Protein AF-A0A478FUY1-F1 (afdb_monomer)

pLDDT: mean 84.11, std 13.52, range [37.62, 98.12]

Mean predicted aligned error: 8.72 Å

Solvent-accessible surface area (backbone atoms only — not comparable to full-atom values): 12622 Å² total; per-residue (Å²): 133,79,95,83,52,74,63,61,55,52,52,51,52,54,54,50,47,54,53,46,27,71,71,70,77,46,72,63,42,70,90,71,75,72,42,64,49,78,47,72,90,39,77,48,74,40,73,70,61,25,34,25,66,49,98,82,76,42,63,71,36,43,31,39,75,44,82,43,80,29,92,68,42,73,91,68,96,66,82,57,66,72,58,50,54,54,47,48,53,48,27,60,61,55,75,44,46,48,32,37,42,36,43,35,28,36,33,75,88,56,76,77,87,85,66,90,80,52,58,74,41,81,50,96,53,93,58,51,70,40,83,49,72,49,66,47,72,61,94,47,93,89,52,72,67,40,59,43,46,34,24,36,71,45,38,33,36,42,76,52,67,66,60,60,40,37,38,37,35,34,37,36,48,43,56,68,45,48,49,50,48,54,48,54,53,26,54,53,48,53,75,43,70,86,58,74,78,80,68,49,78,67,50,50,51,49,54,56,55,56,60,63,72,79,113

Secondary structure (DSSP, 8-state):
-----HHHHHHHHHHHHHHHHHHHT---B---PPEEEEETTEEEEE--SEEEE-TTS-EEEEEEEEEEEESS----SS--HHHHHHHHHHHHHHT-SEEEEEEEEEETTS-S-----SPEEE---TTBT-EEEEEE--S-TTPPPEEEEEEEEEEEEE-S-TTS-EEEEEEEE-HHHHHHHHHHHHHHHHHHTT------HHHHHHHHHHHTT--

Radius of gyration: 20.56 Å; Cα contacts (8 Å, |Δi|>4): 340; chains: 1; bounding box: 62×35×49 Å

Structure (mmCIF, N/CA/C/O backbone):
data_AF-A0A478FUY1-F1
#
_entry.id   AF-A0A478FUY1-F1
#
loop_
_atom_site.group_PDB
_atom_site.id
_atom_site.type_symbol
_atom_site.label_atom_id
_atom_site.label_alt_id
_atom_site.label_comp_id
_atom_site.label_asym_id
_atom_site.label_entity_id
_atom_site.label_seq_id
_atom_site.pdbx_PDB_ins_code
_atom_site.Cartn_x
_atom_site.Cartn_y
_atom_site.Cartn_z
_atom_site.occupancy
_atom_site.B_iso_or_equiv
_atom_site.auth_seq_id
_atom_site.auth_comp_id
_atom_site.auth_asym_id
_atom_site.auth_atom_id
_atom_site.pdbx_PDB_model_num
ATOM 1 N N . MET A 1 1 ? 16.611 -1.538 27.319 1.00 37.62 1 MET A N 1
ATOM 2 C CA . MET A 1 1 ? 16.725 -2.912 26.786 1.00 37.62 1 MET A CA 1
ATOM 3 C C . MET A 1 1 ? 16.370 -2.839 25.314 1.00 37.62 1 MET A C 1
ATOM 5 O O . MET A 1 1 ? 15.321 -2.299 25.003 1.00 37.62 1 MET A O 1
ATOM 9 N N . GLY A 1 2 ? 17.281 -3.223 24.419 1.00 39.81 2 GLY A N 1
ATOM 10 C CA . GLY A 1 2 ? 17.028 -3.146 22.978 1.00 39.81 2 GLY A CA 1
ATOM 11 C C . GLY A 1 2 ? 16.041 -4.227 22.548 1.00 39.81 2 GLY A C 1
ATOM 12 O O . GLY A 1 2 ? 16.165 -5.360 23.007 1.00 39.81 2 GLY A O 1
ATOM 13 N N . PHE A 1 3 ? 15.090 -3.876 21.681 1.00 42.78 3 PHE A N 1
ATOM 14 C CA . PHE A 1 3 ? 14.273 -4.835 20.937 1.00 42.78 3 PHE A CA 1
ATOM 15 C C . PHE A 1 3 ? 15.199 -5.748 20.122 1.00 42.78 3 PHE A C 1
ATOM 17 O O . PHE A 1 3 ? 15.623 -5.402 19.023 1.00 42.78 3 PHE A O 1
ATOM 24 N N . ASN A 1 4 ? 15.545 -6.898 20.691 1.00 47.62 4 ASN A N 1
ATOM 25 C CA . ASN A 1 4 ? 16.238 -7.990 20.025 1.00 47.62 4 ASN A CA 1
ATOM 26 C C . ASN A 1 4 ? 15.247 -9.151 19.940 1.00 47.62 4 ASN A C 1
ATOM 28 O O . ASN A 1 4 ? 15.294 -10.031 20.789 1.00 47.62 4 ASN A O 1
ATOM 32 N N . ASN A 1 5 ? 14.338 -9.122 18.961 1.00 53.81 5 ASN A N 1
ATOM 33 C CA . ASN A 1 5 ? 13.802 -10.320 18.310 1.00 53.81 5 ASN A CA 1
ATOM 34 C C . ASN A 1 5 ? 12.826 -9.946 17.188 1.00 53.81 5 ASN A C 1
ATOM 36 O O . ASN A 1 5 ? 11.927 -9.125 17.357 1.00 53.81 5 ASN A O 1
ATOM 40 N N . SER A 1 6 ? 12.983 -10.594 16.033 1.00 61.06 6 SER A N 1
ATOM 41 C CA . SER A 1 6 ? 12.012 -10.572 14.929 1.00 61.06 6 SER A CA 1
ATOM 42 C C . SER A 1 6 ? 10.609 -11.003 15.367 1.00 61.06 6 SER A C 1
ATOM 44 O O . SER A 1 6 ? 9.616 -10.592 14.770 1.00 61.06 6 SER A O 1
ATOM 46 N N . ASP A 1 7 ? 10.538 -11.816 16.419 1.00 66.31 7 ASP A N 1
ATOM 47 C CA . ASP A 1 7 ? 9.303 -12.401 16.929 1.00 66.31 7 ASP A CA 1
ATOM 48 C C . ASP A 1 7 ? 8.414 -11.362 17.625 1.00 66.31 7 ASP A C 1
ATOM 50 O O . ASP A 1 7 ? 7.196 -11.397 17.454 1.00 66.31 7 ASP A O 1
ATOM 54 N N . ASP A 1 8 ? 9.005 -10.375 18.306 1.00 69.06 8 ASP A N 1
ATOM 55 C CA . ASP A 1 8 ? 8.255 -9.292 18.958 1.00 69.06 8 ASP A CA 1
ATOM 56 C C . ASP A 1 8 ? 7.603 -8.362 17.924 1.00 69.06 8 ASP A C 1
ATOM 58 O O . ASP A 1 8 ? 6.460 -7.928 18.084 1.00 69.06 8 ASP A O 1
ATOM 62 N N . TYR A 1 9 ? 8.307 -8.100 16.816 1.00 71.06 9 TYR A N 1
ATOM 63 C CA . TYR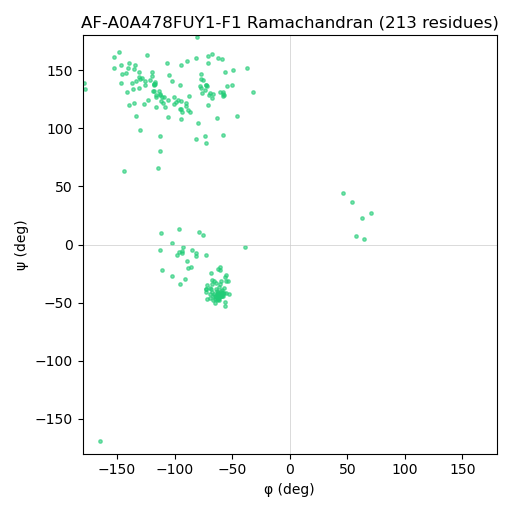 A 1 9 ? 7.766 -7.340 15.688 1.00 71.06 9 TYR A CA 1
ATOM 64 C C . TYR A 1 9 ? 6.607 -8.076 15.020 1.00 71.06 9 TYR A C 1
ATOM 66 O O . TYR A 1 9 ? 5.561 -7.472 14.786 1.00 71.06 9 TYR A O 1
ATOM 74 N N . ARG A 1 10 ? 6.770 -9.377 14.740 1.00 77.38 10 ARG A N 1
ATOM 75 C CA . ARG A 1 10 ? 5.720 -10.180 14.099 1.00 77.38 10 ARG A CA 1
ATOM 76 C C . ARG A 1 10 ? 4.467 -10.251 14.966 1.00 77.38 10 ARG A C 1
ATOM 78 O O . ARG A 1 10 ? 3.372 -10.017 14.467 1.00 77.38 10 ARG A O 1
ATOM 85 N N . ARG A 1 11 ? 4.638 -10.491 16.268 1.00 81.38 11 ARG A N 1
ATOM 86 C CA . ARG A 1 11 ? 3.536 -10.491 17.234 1.00 81.38 11 ARG A CA 1
ATOM 87 C C . ARG A 1 11 ? 2.807 -9.147 17.267 1.00 81.38 11 ARG A C 1
ATOM 89 O O . ARG A 1 11 ? 1.584 -9.113 17.244 1.00 81.38 11 ARG A O 1
ATOM 96 N N . THR A 1 12 ? 3.554 -8.043 17.262 1.00 81.44 12 THR A N 1
ATOM 97 C CA . THR A 1 12 ? 2.964 -6.697 17.228 1.00 81.44 12 THR A CA 1
ATOM 98 C C . THR A 1 12 ? 2.140 -6.475 15.955 1.00 81.44 12 THR A C 1
ATOM 100 O O . THR A 1 12 ? 1.051 -5.911 16.019 1.00 81.44 12 THR A O 1
ATOM 103 N N . GLU A 1 13 ? 2.628 -6.913 14.790 1.00 86.75 13 GLU A N 1
ATOM 104 C CA . GLU A 1 13 ? 1.867 -6.819 13.536 1.00 86.75 13 GLU A CA 1
ATOM 105 C C . GLU A 1 13 ? 0.583 -7.661 13.574 1.00 86.75 13 GLU A C 1
ATOM 107 O O . GLU A 1 13 ? -0.467 -7.169 13.168 1.00 86.75 13 GLU A O 1
ATOM 112 N N . GLU A 1 14 ? 0.640 -8.887 14.100 1.00 88.75 14 GLU A N 1
ATOM 113 C CA . GLU A 1 14 ? -0.534 -9.757 14.277 1.00 88.75 14 GLU A CA 1
ATOM 114 C C . GLU A 1 14 ? -1.589 -9.105 15.191 1.00 88.75 14 GLU A C 1
ATOM 116 O O . GLU A 1 14 ? -2.773 -9.071 14.852 1.00 88.75 14 GLU A O 1
ATOM 121 N N . GLU A 1 15 ? -1.167 -8.510 16.309 1.00 87.50 15 GLU A N 1
ATOM 122 C CA . GLU A 1 15 ? -2.056 -7.790 17.229 1.00 87.50 15 GLU A CA 1
ATOM 123 C C . GLU A 1 15 ? -2.687 -6.545 16.581 1.00 87.50 15 GLU A C 1
ATOM 125 O O . GLU A 1 15 ? -3.876 -6.279 16.780 1.00 87.50 15 GLU A O 1
ATOM 130 N N . ILE A 1 16 ? -1.932 -5.807 15.756 1.00 89.75 16 ILE A N 1
ATOM 131 C CA . ILE A 1 16 ? -2.467 -4.689 14.962 1.00 89.75 16 ILE A CA 1
ATOM 132 C C . ILE A 1 16 ? -3.526 -5.191 13.974 1.00 89.75 16 ILE A C 1
ATOM 134 O O . ILE A 1 16 ? -4.577 -4.569 13.848 1.00 89.75 16 ILE A O 1
ATOM 138 N N . ILE A 1 17 ? -3.285 -6.305 13.280 1.00 92.94 17 ILE A N 1
ATOM 139 C CA . ILE A 1 17 ? -4.240 -6.859 12.305 1.00 92.94 17 ILE A CA 1
ATOM 140 C C . ILE A 1 17 ? -5.545 -7.257 12.995 1.00 92.94 17 ILE A C 1
ATOM 142 O O . ILE A 1 17 ? -6.618 -6.866 12.537 1.00 92.94 17 ILE A O 1
ATOM 146 N N . LEU A 1 18 ? -5.464 -7.966 14.125 1.00 91.44 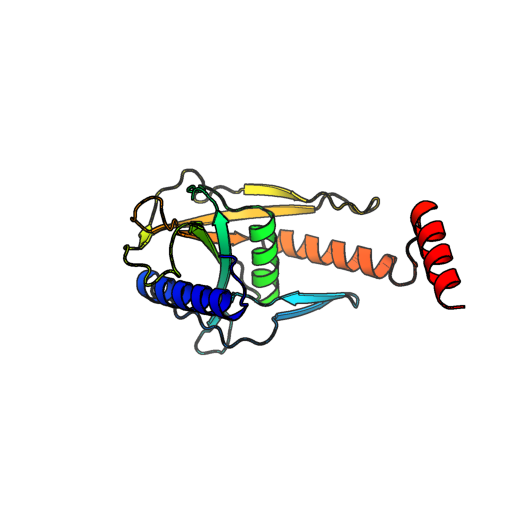18 LEU A N 1
ATOM 147 C CA . LEU A 1 18 ? -6.642 -8.338 14.916 1.00 91.44 18 LEU A CA 1
ATOM 148 C C . LEU A 1 18 ? -7.431 -7.106 15.373 1.00 91.44 18 LEU A C 1
ATOM 150 O O . LEU A 1 18 ? -8.661 -7.086 15.298 1.00 91.44 18 LEU A O 1
ATOM 154 N N . TYR A 1 19 ? -6.724 -6.064 15.811 1.00 89.56 19 TYR A N 1
ATOM 155 C CA . TYR A 1 19 ? -7.334 -4.795 16.183 1.00 89.56 19 TYR A CA 1
ATOM 156 C C . TYR A 1 19 ? -8.056 -4.137 14.999 1.00 89.56 19 TYR A C 1
ATOM 158 O O . TYR A 1 19 ? -9.202 -3.715 15.138 1.00 89.56 19 TYR A O 1
ATOM 166 N N . ILE A 1 20 ? -7.429 -4.093 13.823 1.00 92.44 20 ILE A N 1
ATOM 167 C CA . ILE A 1 20 ? -8.020 -3.514 12.610 1.00 92.44 20 ILE A CA 1
ATOM 168 C C . ILE A 1 20 ? -9.264 -4.293 12.175 1.00 92.44 20 ILE A C 1
ATOM 170 O O . ILE A 1 20 ? -10.302 -3.675 11.944 1.00 92.44 20 ILE A O 1
ATOM 174 N N . ASN A 1 21 ? -9.191 -5.625 12.120 1.00 93.94 21 ASN A N 1
ATOM 175 C CA . ASN A 1 21 ? -10.320 -6.478 11.735 1.00 93.94 21 ASN A CA 1
ATOM 176 C C . ASN A 1 21 ? -11.533 -6.256 12.640 1.00 93.94 21 ASN A C 1
ATOM 178 O O . ASN A 1 21 ? -12.658 -6.133 12.160 1.00 93.94 21 ASN A O 1
ATOM 182 N N . LYS A 1 22 ? -11.295 -6.127 13.952 1.00 90.81 22 LYS A N 1
ATOM 183 C CA . LYS A 1 22 ? -12.348 -5.877 14.941 1.00 90.81 22 LYS A CA 1
ATOM 184 C C . LYS A 1 22 ? -13.130 -4.586 14.675 1.00 90.81 22 LYS A C 1
ATOM 186 O O . LYS A 1 22 ? -14.332 -4.571 14.916 1.00 90.81 22 LYS A O 1
ATOM 191 N N . TYR A 1 23 ? -12.466 -3.507 14.254 1.00 89.69 23 TYR A N 1
ATOM 192 C CA . TYR A 1 23 ? -13.096 -2.182 14.153 1.00 89.69 23 TYR A CA 1
ATOM 193 C C . TYR A 1 23 ? -13.488 -1.767 12.735 1.00 89.69 23 TYR A C 1
ATOM 195 O O . TYR A 1 23 ? -14.406 -0.967 12.587 1.00 89.69 23 TYR A O 1
ATOM 203 N N . LEU A 1 24 ? -12.802 -2.267 11.706 1.00 89.06 24 LEU A N 1
ATOM 204 C CA . LEU A 1 24 ? -13.135 -1.960 10.311 1.00 89.06 24 LEU A CA 1
ATOM 205 C C . LEU A 1 24 ? -14.082 -2.983 9.678 1.00 89.06 24 LEU A C 1
ATOM 207 O O . LEU A 1 24 ? -14.442 -2.808 8.519 1.00 89.06 24 LEU A O 1
ATOM 211 N N . GLU A 1 25 ? -14.461 -4.038 10.409 1.00 87.81 25 GLU A N 1
ATOM 212 C CA . GLU A 1 25 ? -15.288 -5.145 9.901 1.00 87.81 25 GLU A CA 1
ATOM 213 C C . GLU A 1 25 ? -14.699 -5.775 8.623 1.00 87.81 25 GLU A C 1
ATOM 215 O O . GLU A 1 25 ? -15.403 -6.174 7.696 1.00 87.81 25 GLU A O 1
ATOM 220 N N . LEU A 1 26 ? -13.368 -5.851 8.579 1.00 89.38 26 LEU A N 1
ATOM 221 C CA . LEU A 1 26 ? -12.596 -6.491 7.518 1.00 89.38 26 LEU A CA 1
ATOM 222 C C . LEU A 1 26 ? -12.014 -7.809 8.030 1.00 89.38 26 LEU A C 1
ATOM 224 O O . LEU A 1 26 ? -11.797 -7.977 9.228 1.00 89.38 26 LEU A O 1
ATOM 228 N N . ASP A 1 27 ? -11.723 -8.724 7.110 1.00 93.25 27 ASP A N 1
ATOM 229 C CA . ASP A 1 27 ? -11.107 -10.017 7.418 1.00 93.25 27 ASP A CA 1
ATOM 230 C C . ASP A 1 27 ? -9.703 -10.099 6.809 1.00 93.25 27 ASP A C 1
ATOM 232 O O . ASP A 1 27 ? -9.446 -10.812 5.837 1.00 93.25 27 ASP A O 1
ATOM 236 N N . PHE A 1 28 ? -8.792 -9.257 7.308 1.00 95.00 28 PHE A N 1
ATOM 237 C CA . PHE A 1 28 ? -7.401 -9.294 6.877 1.00 95.00 28 PHE A CA 1
ATOM 238 C C . PHE A 1 28 ? -6.706 -10.554 7.386 1.00 95.00 28 PHE A C 1
ATOM 240 O O . PHE A 1 28 ? -6.678 -10.808 8.592 1.00 95.00 28 PHE A O 1
ATOM 247 N N . THR A 1 29 ? -6.049 -11.275 6.477 1.00 91.38 29 THR A N 1
ATOM 248 C CA . THR A 1 29 ? -5.277 -12.484 6.779 1.00 91.38 29 THR A CA 1
ATOM 249 C C . THR A 1 29 ? -3.800 -12.328 6.398 1.00 91.38 29 THR A C 1
ATOM 251 O O . THR A 1 29 ? -3.431 -11.622 5.449 1.00 91.38 29 THR A O 1
ATOM 254 N N . THR A 1 30 ? -2.927 -12.992 7.162 1.00 84.44 30 THR A N 1
ATOM 255 C CA . THR A 1 30 ? -1.463 -13.004 6.965 1.00 84.44 30 THR A CA 1
ATOM 256 C C . THR A 1 30 ? -0.978 -14.179 6.111 1.00 84.44 30 THR A C 1
ATOM 258 O O . THR A 1 30 ? 0.200 -14.235 5.744 1.00 84.44 30 THR A O 1
ATOM 261 N N . GLU A 1 31 ? -1.866 -15.119 5.772 1.00 68.50 31 GLU A N 1
ATOM 262 C CA . GLU A 1 31 ? -1.556 -16.290 4.950 1.00 68.50 31 GLU A CA 1
ATOM 263 C C . GLU A 1 31 ? -1.367 -15.883 3.487 1.00 68.50 31 GLU A C 1
ATOM 265 O O . GLU A 1 31 ? -2.303 -15.868 2.692 1.00 68.50 31 GLU A O 1
ATOM 270 N N . GLN A 1 32 ? -0.140 -15.504 3.119 1.00 67.94 32 GLN A N 1
ATOM 271 C CA . GLN A 1 32 ? 0.140 -15.008 1.773 1.00 67.94 32 GLN A CA 1
ATOM 272 C C . GLN A 1 32 ? 1.425 -15.557 1.174 1.00 67.94 32 GLN A C 1
ATOM 274 O O . GLN A 1 32 ? 2.483 -15.603 1.807 1.00 67.94 32 GLN A O 1
ATOM 279 N N . LYS A 1 33 ? 1.332 -15.890 -0.116 1.00 69.81 33 LYS A N 1
ATOM 280 C CA . LYS A 1 33 ? 2.477 -15.972 -1.026 1.00 69.81 33 LYS A CA 1
ATOM 281 C C . LYS A 1 33 ? 2.826 -14.563 -1.518 1.00 69.81 33 LYS A C 1
ATOM 283 O O . LYS A 1 33 ? 2.010 -13.651 -1.433 1.00 69.81 33 LYS A O 1
ATOM 288 N N . TYR A 1 34 ? 4.045 -14.380 -2.022 1.00 84.50 34 TYR A N 1
ATOM 289 C CA . TYR A 1 34 ? 4.437 -13.124 -2.662 1.00 84.50 34 TYR A CA 1
ATOM 290 C C . TYR A 1 34 ? 3.464 -12.768 -3.791 1.00 84.50 34 TYR A C 1
ATOM 292 O O . TYR A 1 34 ? 3.115 -13.632 -4.595 1.00 84.50 34 TYR A O 1
ATOM 300 N N . LEU A 1 35 ? 3.072 -11.495 -3.866 1.00 91.56 35 LEU A N 1
ATOM 301 C CA . LEU A 1 35 ? 2.475 -10.945 -5.077 1.00 91.56 35 LEU A CA 1
ATOM 302 C C . LEU A 1 35 ? 3.609 -10.717 -6.069 1.00 91.56 35 LEU A C 1
ATOM 304 O O . LEU A 1 35 ? 4.629 -10.120 -5.703 1.00 91.56 35 LEU A O 1
ATOM 308 N N . GLU A 1 36 ? 3.457 -11.193 -7.300 1.00 93.31 36 GLU A N 1
ATOM 309 C CA . GLU A 1 36 ? 4.503 -11.066 -8.305 1.00 93.31 36 GLU A CA 1
ATOM 310 C C . GLU A 1 36 ? 3.972 -10.796 -9.707 1.00 93.31 36 GLU A C 1
ATOM 312 O O . GLU A 1 36 ? 2.896 -11.240 -10.098 1.00 93.31 36 GLU A O 1
ATOM 317 N N . PHE A 1 37 ? 4.771 -10.048 -10.458 1.00 92.38 37 PHE A N 1
ATOM 318 C CA . PHE A 1 37 ? 4.513 -9.670 -11.836 1.00 92.38 37 PHE A CA 1
ATOM 319 C C . PHE A 1 37 ? 5.847 -9.579 -12.574 1.00 92.38 37 PHE A C 1
ATOM 321 O O . PHE A 1 37 ? 6.830 -9.068 -12.032 1.00 92.38 37 PHE A O 1
ATOM 328 N N . ASN A 1 38 ? 5.887 -10.074 -13.810 1.00 90.88 38 ASN A N 1
ATOM 329 C CA . ASN A 1 38 ? 7.052 -9.954 -14.676 1.00 90.88 38 ASN A CA 1
ATOM 330 C C . ASN A 1 38 ? 6.728 -9.049 -15.866 1.00 90.88 38 ASN A C 1
ATOM 332 O O . ASN A 1 38 ? 5.745 -9.283 -16.569 1.00 90.88 38 ASN A O 1
ATOM 336 N N . LYS A 1 39 ? 7.581 -8.052 -16.109 1.00 88.31 39 LYS A N 1
ATOM 337 C CA . LYS A 1 39 ? 7.523 -7.194 -17.297 1.00 88.31 39 LYS A CA 1
ATOM 338 C C . LYS A 1 39 ? 8.930 -6.890 -17.779 1.00 88.31 39 LYS A C 1
ATOM 340 O O . LYS A 1 39 ? 9.786 -6.550 -16.975 1.00 88.31 39 LYS A O 1
ATOM 345 N N . ASN A 1 40 ? 9.181 -7.052 -19.077 1.00 85.56 40 ASN A N 1
ATOM 346 C CA . ASN A 1 40 ? 10.490 -6.834 -19.708 1.00 85.56 40 ASN A CA 1
ATOM 347 C C . ASN A 1 40 ? 11.654 -7.486 -18.931 1.00 85.56 40 ASN A C 1
ATOM 349 O O . ASN A 1 40 ? 12.679 -6.865 -18.681 1.00 85.56 40 ASN A O 1
ATOM 353 N N . LYS A 1 41 ? 11.474 -8.743 -18.488 1.00 83.81 41 LYS A N 1
ATOM 354 C CA . LYS A 1 41 ? 12.445 -9.504 -17.668 1.00 83.81 41 LYS A CA 1
ATOM 355 C C . LYS A 1 41 ? 12.717 -8.917 -16.270 1.00 83.81 41 LYS A C 1
ATOM 357 O O . LYS A 1 41 ? 13.515 -9.490 -15.528 1.00 83.81 41 LYS A O 1
ATOM 362 N N . VAL A 1 42 ? 12.019 -7.857 -15.867 1.00 86.88 42 VAL A N 1
ATOM 363 C CA . VAL A 1 42 ? 12.012 -7.319 -14.503 1.00 86.88 42 VAL A CA 1
ATOM 364 C C . VAL A 1 42 ? 10.943 -8.025 -13.686 1.00 86.88 42 VAL A C 1
ATOM 366 O O . VAL A 1 42 ? 9.780 -8.101 -14.080 1.00 86.88 42 VAL A O 1
ATOM 369 N N . TRP A 1 43 ? 11.343 -8.541 -12.527 1.00 90.75 43 TRP A N 1
ATOM 370 C CA . TRP A 1 43 ? 10.427 -9.117 -11.551 1.00 90.75 43 TRP A CA 1
ATOM 371 C C . TRP A 1 43 ? 10.066 -8.078 -10.498 1.00 90.75 43 TRP A C 1
ATOM 373 O O . TRP A 1 43 ? 10.911 -7.660 -9.707 1.00 90.75 43 TRP A O 1
ATOM 383 N N . PHE A 1 44 ? 8.789 -7.723 -10.446 1.00 93.75 44 PHE A N 1
ATOM 384 C CA . PHE A 1 44 ? 8.214 -6.941 -9.365 1.00 93.75 44 PHE A CA 1
ATOM 385 C C . PHE A 1 44 ? 7.622 -7.905 -8.350 1.00 93.75 44 PHE A C 1
ATOM 387 O O . PHE A 1 44 ? 6.804 -8.755 -8.701 1.00 93.75 44 PHE A O 1
ATOM 394 N N . ARG A 1 45 ? 8.062 -7.797 -7.096 1.00 94.00 45 ARG A N 1
ATOM 395 C CA . ARG A 1 45 ? 7.599 -8.655 -6.006 1.00 94.00 45 ARG A CA 1
ATOM 396 C C . ARG A 1 45 ? 7.258 -7.836 -4.782 1.00 94.00 45 ARG A C 1
ATOM 398 O O . ARG A 1 45 ? 7.981 -6.908 -4.423 1.00 94.00 45 ARG A O 1
ATOM 405 N N . ALA A 1 46 ? 6.188 -8.235 -4.118 1.00 92.44 46 ALA A N 1
ATOM 406 C CA . ALA A 1 46 ? 5.722 -7.614 -2.899 1.00 92.44 46 ALA A CA 1
ATOM 407 C C . ALA A 1 46 ? 5.219 -8.650 -1.904 1.00 92.44 46 ALA A C 1
ATOM 409 O O . ALA A 1 46 ? 4.710 -9.708 -2.272 1.00 92.44 46 ALA A O 1
ATOM 410 N N . ARG A 1 47 ? 5.323 -8.298 -0.626 1.00 93.12 47 ARG A N 1
ATOM 411 C CA . ARG A 1 47 ? 4.683 -9.021 0.465 1.00 93.12 47 ARG A CA 1
ATOM 412 C C . ARG A 1 47 ? 3.937 -8.004 1.326 1.00 93.12 47 ARG A C 1
ATOM 414 O O . ARG A 1 47 ? 4.582 -7.309 2.117 1.00 93.12 47 ARG A O 1
ATOM 421 N N . PRO A 1 48 ? 2.620 -7.850 1.132 1.00 94.38 48 PRO A N 1
ATOM 422 C CA . PRO A 1 48 ? 1.813 -7.059 2.044 1.00 94.38 48 PRO A CA 1
ATOM 423 C C . PRO A 1 48 ? 1.820 -7.661 3.449 1.00 94.38 48 PRO A C 1
ATOM 425 O O . PRO A 1 48 ? 2.148 -8.835 3.624 1.00 94.38 48 PRO A O 1
ATOM 428 N N . ASN A 1 49 ? 1.465 -6.856 4.453 1.00 94.62 49 ASN A N 1
ATOM 429 C CA . ASN A 1 49 ? 1.336 -7.364 5.819 1.00 94.62 49 ASN A CA 1
ATOM 430 C C . ASN A 1 49 ? 0.075 -8.227 5.950 1.00 94.62 49 ASN A C 1
ATOM 432 O O . ASN A 1 49 ? 0.127 -9.281 6.576 1.00 94.62 49 ASN A O 1
ATOM 436 N N . ALA A 1 50 ? -1.033 -7.804 5.329 1.00 95.75 50 ALA A N 1
ATOM 437 C CA . ALA A 1 50 ? -2.267 -8.580 5.276 1.00 95.75 50 ALA A CA 1
ATOM 438 C C . ALA A 1 50 ? -3.111 -8.254 4.026 1.00 95.75 50 ALA A C 1
ATOM 440 O O . ALA A 1 50 ? -2.893 -7.225 3.381 1.00 95.75 50 ALA A O 1
ATOM 441 N N . ILE A 1 51 ? -4.042 -9.138 3.660 1.00 95.94 51 ILE A N 1
ATOM 442 C CA . ILE A 1 51 ? -4.983 -8.970 2.540 1.00 95.94 51 ILE A CA 1
ATOM 443 C C . ILE A 1 51 ? -6.360 -9.477 2.938 1.00 95.94 51 ILE A C 1
ATOM 445 O O . ILE A 1 51 ? -6.466 -10.340 3.802 1.00 95.94 51 ILE A O 1
ATOM 449 N N . THR A 1 52 ? -7.392 -8.974 2.276 1.00 94.75 52 THR A N 1
ATOM 450 C CA . THR A 1 52 ? -8.715 -9.601 2.271 1.00 94.75 52 THR A CA 1
ATOM 451 C C . THR A 1 52 ? -8.926 -10.295 0.932 1.00 94.75 52 THR A C 1
ATOM 453 O O . THR A 1 52 ? -8.463 -9.815 -0.109 1.00 94.75 52 THR A O 1
ATOM 456 N N . ILE A 1 53 ? -9.633 -11.419 0.953 1.00 93.50 53 ILE A N 1
ATOM 457 C CA . ILE A 1 53 ? -9.940 -12.220 -0.231 1.00 93.50 53 ILE A CA 1
ATOM 458 C C . ILE A 1 53 ? -11.459 -12.414 -0.301 1.00 93.50 53 ILE A C 1
ATOM 460 O O . ILE A 1 53 ? -12.100 -12.639 0.723 1.00 93.50 53 ILE A O 1
ATOM 464 N N . ASP A 1 54 ? -12.049 -12.294 -1.490 1.00 92.50 54 ASP A N 1
ATOM 465 C CA . ASP A 1 54 ? -13.470 -12.588 -1.699 1.00 92.50 54 ASP A CA 1
ATOM 466 C C . ASP A 1 54 ? -13.750 -14.096 -1.853 1.00 92.50 54 ASP A C 1
ATOM 468 O O . ASP A 1 54 ? -12.861 -14.947 -1.891 1.00 92.50 54 ASP A O 1
ATOM 472 N N . GLN A 1 55 ? -15.026 -14.444 -2.014 1.00 92.75 55 GLN A N 1
ATOM 473 C CA . GLN A 1 55 ? -15.455 -15.828 -2.245 1.00 92.75 55 GLN A CA 1
ATOM 474 C C . GLN A 1 55 ? -14.857 -16.449 -3.525 1.00 92.75 55 GLN A C 1
ATOM 476 O O . GLN A 1 55 ? -14.805 -17.671 -3.645 1.00 92.75 55 GLN A O 1
ATOM 481 N N . ASN A 1 56 ? -14.372 -15.628 -4.464 1.00 93.50 56 ASN A N 1
ATOM 482 C CA . ASN A 1 56 ? -13.775 -16.044 -5.733 1.00 93.50 56 ASN A CA 1
ATOM 483 C C . ASN A 1 56 ? -12.243 -16.124 -5.681 1.00 93.50 56 ASN A C 1
ATOM 485 O O . ASN A 1 56 ? -11.608 -16.200 -6.735 1.00 93.50 56 ASN A O 1
ATOM 489 N N . GLN A 1 57 ? -11.640 -16.089 -4.489 1.00 90.50 57 GLN A N 1
ATOM 490 C CA . GLN A 1 57 ? -10.186 -16.083 -4.306 1.00 90.50 57 GLN A CA 1
ATOM 491 C C . GLN A 1 57 ? -9.487 -14.842 -4.897 1.00 90.50 57 GLN A C 1
ATOM 493 O O . GLN A 1 57 ? -8.288 -14.875 -5.180 1.00 90.50 57 GLN A O 1
ATOM 498 N N . LYS A 1 58 ? -10.213 -13.731 -5.082 1.00 92.75 58 LYS A N 1
ATOM 499 C CA . LYS A 1 58 ? -9.644 -12.455 -5.531 1.00 92.75 58 LYS A CA 1
ATOM 500 C C . LYS A 1 58 ? -9.319 -11.564 -4.347 1.00 92.75 58 LYS A C 1
ATOM 502 O O . LYS A 1 58 ? -10.118 -11.420 -3.428 1.00 92.75 58 LYS A O 1
ATOM 507 N N . ILE A 1 59 ? -8.161 -10.917 -4.411 1.00 94.25 59 ILE A N 1
ATOM 508 C CA . ILE A 1 59 ? -7.758 -9.915 -3.426 1.00 94.25 59 ILE A CA 1
ATOM 509 C C . ILE A 1 59 ? -8.682 -8.701 -3.557 1.00 94.25 59 ILE A C 1
ATOM 511 O O . ILE A 1 59 ? -8.816 -8.143 -4.644 1.00 94.25 59 ILE A O 1
ATOM 515 N N . THR A 1 60 ? -9.308 -8.291 -2.456 1.00 94.81 60 THR A N 1
ATOM 516 C CA . THR A 1 60 ? -10.233 -7.142 -2.420 1.00 94.81 60 THR A CA 1
ATOM 517 C C . THR A 1 60 ? -9.688 -5.950 -1.652 1.00 94.81 60 THR A C 1
ATOM 519 O O . THR A 1 60 ? -10.128 -4.826 -1.870 1.00 94.81 60 THR A O 1
ATOM 522 N N . SER A 1 61 ? -8.731 -6.162 -0.754 1.00 95.19 61 SER A N 1
ATOM 523 C CA . SER A 1 61 ? -8.021 -5.103 -0.044 1.00 95.19 61 SER A CA 1
ATOM 524 C C . SER A 1 61 ? -6.636 -5.581 0.349 1.00 95.19 61 SER A C 1
ATOM 526 O O . SER A 1 61 ? -6.398 -6.764 0.590 1.00 95.19 61 SER A O 1
ATOM 528 N N . VAL A 1 62 ? -5.724 -4.624 0.458 1.00 96.62 62 VAL A N 1
ATOM 529 C CA . VAL A 1 62 ? -4.365 -4.831 0.950 1.00 96.62 62 VAL A CA 1
ATOM 530 C C . VAL A 1 62 ? -4.140 -3.946 2.170 1.00 96.62 62 VAL A C 1
ATOM 532 O O . VAL A 1 62 ? -4.554 -2.789 2.169 1.00 96.62 62 VAL A O 1
ATOM 535 N N . LEU A 1 63 ? -3.431 -4.464 3.171 1.00 97.12 63 LEU A N 1
ATOM 536 C CA . LEU A 1 63 ? -2.964 -3.728 4.338 1.00 97.12 63 LEU A CA 1
ATOM 537 C C . LEU A 1 63 ? -1.429 -3.696 4.381 1.00 97.12 63 LEU A C 1
ATOM 539 O O . LEU A 1 63 ? -0.754 -4.730 4.362 1.00 97.12 63 LEU A O 1
ATOM 543 N N . SER A 1 64 ? -0.877 -2.488 4.489 1.00 96.81 64 SER A N 1
ATOM 544 C CA . SER A 1 64 ? 0.530 -2.241 4.811 1.00 96.81 64 SER A CA 1
ATOM 545 C C . SER A 1 64 ? 0.634 -1.638 6.209 1.00 96.81 64 SER A C 1
ATOM 547 O O . SER A 1 64 ? 0.111 -0.555 6.457 1.00 96.81 64 SER A O 1
ATOM 549 N N . ILE A 1 65 ? 1.362 -2.294 7.105 1.00 95.06 65 ILE A N 1
ATOM 550 C CA . ILE A 1 65 ? 1.634 -1.835 8.468 1.00 95.06 65 ILE A CA 1
ATOM 551 C C . ILE A 1 65 ? 3.049 -1.263 8.522 1.00 95.06 65 ILE A C 1
ATOM 553 O O . ILE A 1 65 ? 3.979 -1.736 7.857 1.00 95.06 65 ILE A O 1
ATOM 557 N N . LYS A 1 66 ? 3.200 -0.176 9.274 1.00 92.81 66 LYS A N 1
ATOM 558 C CA . LYS A 1 66 ? 4.470 0.486 9.550 1.00 92.81 66 LYS A CA 1
ATOM 559 C C . LYS A 1 66 ? 4.537 0.778 11.035 1.00 92.81 66 LYS A C 1
ATOM 561 O O . LYS A 1 66 ? 3.813 1.641 11.521 1.00 92.81 66 LYS A O 1
ATOM 566 N N . SER A 1 67 ? 5.422 0.078 11.728 1.00 87.44 67 SER A N 1
ATOM 567 C CA . SER A 1 67 ? 5.671 0.282 13.152 1.00 87.44 67 SER A CA 1
ATOM 568 C C . SER A 1 67 ? 6.942 1.107 13.333 1.00 87.44 67 SER A C 1
ATOM 570 O O . SER A 1 67 ? 7.981 0.784 12.756 1.00 87.44 67 SER A O 1
ATOM 572 N N . GLN A 1 68 ? 6.863 2.200 14.090 1.00 83.06 68 GLN A N 1
ATOM 573 C CA . GLN A 1 68 ? 8.000 3.079 14.378 1.00 83.06 68 GLN A CA 1
ATOM 574 C C . GLN A 1 68 ? 8.190 3.200 15.884 1.00 83.06 68 GLN A C 1
ATOM 576 O O . GLN A 1 68 ? 7.273 3.619 16.581 1.00 83.06 68 GLN A O 1
ATOM 581 N N . PHE A 1 69 ? 9.390 2.890 16.369 1.00 78.75 69 PHE A N 1
ATOM 582 C CA . PHE A 1 69 ? 9.752 3.113 17.763 1.00 78.75 69 PHE A CA 1
ATOM 583 C C . PHE A 1 69 ? 10.353 4.507 17.921 1.00 78.75 69 PHE A C 1
ATOM 585 O O . PHE A 1 69 ? 11.356 4.838 17.281 1.00 78.75 69 PHE A O 1
ATOM 592 N N . LEU A 1 70 ? 9.716 5.339 18.738 1.00 75.94 70 LEU A N 1
ATOM 593 C CA . LEU A 1 70 ? 10.065 6.744 18.931 1.00 75.94 70 LEU A CA 1
ATOM 594 C C . LEU A 1 70 ? 10.152 7.055 20.426 1.00 75.94 70 LEU A C 1
ATOM 596 O O . LEU A 1 70 ? 9.413 6.494 21.228 1.00 75.94 70 LEU A O 1
ATOM 600 N N . GLU A 1 71 ? 11.026 7.985 20.813 1.00 73.19 71 GLU A N 1
ATOM 601 C CA . GLU A 1 71 ? 11.062 8.494 22.197 1.00 73.19 71 GLU A CA 1
ATOM 602 C C . GLU A 1 71 ? 9.732 9.161 22.565 1.00 73.19 71 GLU A C 1
ATOM 604 O O . GLU A 1 71 ? 9.217 9.005 23.669 1.00 73.19 71 GLU A O 1
ATOM 609 N N . ARG A 1 72 ? 9.127 9.855 21.595 1.00 71.25 72 ARG A N 1
ATOM 610 C CA . ARG A 1 72 ? 7.815 10.478 21.724 1.00 71.25 72 ARG A CA 1
ATOM 611 C C . ARG A 1 72 ? 6.985 10.198 20.483 1.00 71.25 72 ARG A C 1
ATOM 613 O O . ARG A 1 72 ? 7.375 10.577 19.379 1.00 71.25 72 ARG A O 1
ATOM 620 N N . ALA A 1 73 ? 5.828 9.575 20.669 1.00 71.75 73 ALA A N 1
ATOM 621 C CA . ALA A 1 73 ? 4.907 9.345 19.571 1.00 71.75 73 ALA A CA 1
ATOM 622 C C . ALA A 1 73 ? 4.130 10.630 19.218 1.00 71.75 73 ALA A C 1
ATOM 624 O O . ALA A 1 73 ? 3.794 11.449 20.082 1.00 71.75 73 ALA A O 1
ATOM 625 N N . LEU A 1 74 ? 3.907 10.830 17.921 1.00 73.94 74 LEU A N 1
ATOM 626 C CA . LEU A 1 74 ? 3.336 12.029 17.315 1.00 73.94 74 LEU A CA 1
ATOM 627 C C . LEU A 1 74 ? 2.372 11.650 16.192 1.00 73.94 74 LEU A C 1
ATOM 629 O O . LEU A 1 74 ? 2.783 11.106 15.164 1.00 73.94 74 LEU A O 1
ATOM 633 N N . TRP A 1 75 ? 1.113 12.051 16.346 1.00 78.88 75 TRP A N 1
ATOM 634 C CA . TRP A 1 75 ? 0.118 11.961 15.285 1.00 78.88 75 TRP A CA 1
ATOM 635 C C . TRP A 1 75 ? 0.635 12.557 13.978 1.00 78.88 75 TRP A C 1
ATOM 637 O O . TRP A 1 75 ? 1.275 13.612 13.962 1.00 78.88 75 TRP A O 1
ATOM 647 N N . ARG A 1 76 ? 0.352 11.859 12.880 1.00 82.69 76 ARG A N 1
ATOM 648 C CA . ARG A 1 76 ? 0.584 12.365 11.534 1.00 82.69 76 ARG A CA 1
ATOM 649 C C . ARG A 1 76 ? -0.741 12.470 10.815 1.00 82.69 76 ARG A C 1
ATOM 651 O O . ARG A 1 76 ? -1.554 11.557 10.883 1.00 82.69 76 ARG A O 1
ATOM 658 N N . ASP A 1 77 ? -0.901 13.560 10.082 1.00 83.00 77 ASP A N 1
ATOM 659 C CA . ASP A 1 77 ? -2.118 13.805 9.309 1.00 83.00 77 ASP A CA 1
ATOM 660 C C . ASP A 1 77 ? -2.033 13.190 7.910 1.00 83.00 77 ASP A C 1
ATOM 662 O O . ASP A 1 77 ? -3.051 12.908 7.282 1.00 83.00 77 ASP A O 1
ATOM 666 N N . HIS A 1 78 ? -0.814 12.913 7.442 1.00 88.00 78 HIS A N 1
ATOM 667 C CA . HIS A 1 78 ? -0.561 12.289 6.154 1.00 88.00 78 HIS A CA 1
ATOM 668 C C . HIS A 1 78 ? 0.489 11.171 6.254 1.00 88.00 78 HIS A C 1
ATOM 670 O O . HIS A 1 78 ? 1.410 11.233 7.082 1.00 88.00 78 HIS A O 1
ATOM 676 N N . PRO A 1 79 ? 0.405 10.162 5.374 1.00 92.75 79 PRO A N 1
ATOM 677 C CA . PRO A 1 79 ? 1.423 9.132 5.275 1.00 92.75 79 PRO A CA 1
ATOM 678 C C . PRO A 1 79 ? 2.728 9.668 4.670 1.00 92.75 79 PRO A C 1
ATOM 680 O O . PRO A 1 79 ? 2.769 10.713 4.016 1.00 92.75 79 PRO A O 1
ATOM 683 N N . TYR A 1 80 ? 3.820 8.929 4.871 1.00 92.62 80 TYR A N 1
ATOM 684 C CA . TYR A 1 80 ? 5.069 9.183 4.153 1.00 92.62 80 TYR A CA 1
ATOM 685 C C . TYR A 1 80 ? 4.961 8.683 2.712 1.00 92.62 80 TYR A C 1
ATOM 687 O O . TYR A 1 80 ? 4.458 7.585 2.477 1.00 92.62 80 TYR A O 1
ATOM 695 N N . TRP A 1 81 ? 5.531 9.430 1.763 1.00 91.94 81 TRP A N 1
ATOM 696 C CA . TRP A 1 81 ? 5.557 9.036 0.351 1.00 91.94 81 TRP A CA 1
ATOM 697 C C . TRP A 1 81 ? 6.119 7.634 0.130 1.00 91.94 81 TRP A C 1
ATOM 699 O O . TRP A 1 81 ? 5.519 6.862 -0.601 1.00 91.94 81 TRP A O 1
ATOM 709 N N . SER A 1 82 ? 7.206 7.254 0.804 1.00 93.31 82 SER A N 1
ATOM 710 C CA . SER A 1 82 ? 7.775 5.903 0.685 1.00 93.31 82 SER A CA 1
ATOM 711 C C . SER A 1 82 ? 6.776 4.796 1.036 1.00 93.31 82 SER A C 1
ATOM 713 O O . SER A 1 82 ? 6.758 3.758 0.380 1.00 93.31 82 SER A O 1
ATOM 715 N N . HIS A 1 83 ? 5.921 5.020 2.036 1.00 95.75 83 HIS A N 1
ATOM 716 C CA . HIS A 1 83 ? 4.882 4.068 2.421 1.00 95.75 83 HIS A CA 1
ATOM 717 C C . HIS A 1 83 ? 3.746 4.028 1.399 1.00 95.75 83 HIS A C 1
ATOM 719 O O . HIS A 1 83 ? 3.242 2.948 1.102 1.00 95.75 83 HIS A O 1
ATOM 725 N N . VAL A 1 84 ? 3.376 5.185 0.839 1.00 95.88 84 VAL A N 1
ATOM 726 C CA . VAL A 1 84 ? 2.400 5.262 -0.255 1.00 95.88 84 VAL A CA 1
ATOM 727 C C . VAL A 1 84 ? 2.917 4.502 -1.471 1.00 95.88 84 VAL A C 1
ATOM 729 O O . VAL A 1 84 ? 2.199 3.661 -1.980 1.00 95.88 84 VAL A O 1
ATOM 732 N N . LEU A 1 85 ? 4.172 4.704 -1.882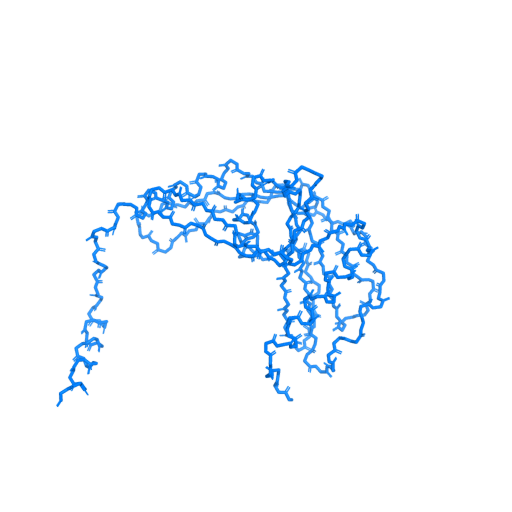 1.00 95.00 85 LEU A N 1
ATOM 733 C CA . LEU A 1 85 ? 4.776 3.993 -3.018 1.00 95.00 85 LEU A CA 1
ATOM 734 C C . LEU A 1 85 ? 4.804 2.480 -2.821 1.00 95.00 85 LEU A C 1
ATOM 736 O O . LEU A 1 85 ? 4.522 1.726 -3.750 1.00 95.00 85 LEU A O 1
ATOM 740 N N . GLN A 1 86 ? 5.140 2.040 -1.608 1.00 95.88 86 GLN A N 1
ATOM 741 C CA . GLN A 1 86 ? 5.112 0.627 -1.265 1.00 95.88 86 GLN A CA 1
ATOM 742 C C . GLN A 1 86 ? 3.693 0.061 -1.373 1.00 95.88 86 GLN A C 1
ATOM 744 O O . GLN A 1 86 ? 3.509 -0.979 -1.999 1.00 95.88 86 GLN A O 1
ATOM 749 N N . LEU A 1 87 ? 2.692 0.756 -0.821 1.00 97.44 87 LEU A N 1
ATOM 750 C CA . LEU A 1 87 ? 1.293 0.359 -0.969 1.00 97.44 87 LEU A CA 1
ATOM 751 C C . LEU A 1 87 ? 0.868 0.368 -2.444 1.00 97.44 87 LEU A C 1
ATOM 753 O O . LEU A 1 87 ? 0.240 -0.587 -2.883 1.00 97.44 87 LEU A O 1
ATOM 757 N N . SER A 1 88 ? 1.255 1.378 -3.227 1.00 96.56 88 SER A N 1
ATOM 758 C CA . SER A 1 88 ? 0.922 1.467 -4.650 1.00 96.56 88 SER A CA 1
ATOM 759 C C . SER A 1 88 ? 1.402 0.250 -5.434 1.00 96.56 88 SER A C 1
ATOM 761 O O . SER A 1 88 ? 0.650 -0.285 -6.244 1.00 96.56 88 SER A O 1
ATOM 763 N N . LEU A 1 89 ? 2.615 -0.238 -5.145 1.00 96.56 89 LEU A N 1
ATOM 764 C CA . LEU A 1 89 ? 3.113 -1.482 -5.727 1.00 96.56 89 LEU A CA 1
ATOM 765 C C . LEU A 1 89 ? 2.228 -2.671 -5.349 1.00 96.56 89 LEU A C 1
ATOM 767 O O . LEU A 1 89 ? 1.925 -3.503 -6.198 1.00 96.56 89 LEU A O 1
ATOM 771 N N . TYR A 1 90 ? 1.798 -2.759 -4.091 1.00 96.88 90 TYR A N 1
ATOM 772 C CA . TYR A 1 90 ? 0.968 -3.873 -3.636 1.00 96.88 90 TYR A CA 1
ATOM 773 C C . TYR A 1 90 ? -0.391 -3.878 -4.335 1.00 96.88 90 TYR A C 1
ATOM 775 O O . TYR A 1 90 ? -0.838 -4.923 -4.796 1.00 96.88 90 TYR A O 1
ATOM 783 N N . LEU A 1 91 ? -1.014 -2.704 -4.443 1.00 97.19 91 LEU A N 1
ATOM 784 C CA . LEU A 1 91 ? -2.301 -2.508 -5.105 1.00 97.19 91 LEU A CA 1
ATOM 785 C C . LEU A 1 91 ? -2.218 -2.829 -6.600 1.00 97.19 91 LEU A C 1
ATOM 787 O O . LEU A 1 91 ? -3.042 -3.588 -7.105 1.00 97.19 91 LEU A O 1
ATOM 791 N N . PHE A 1 92 ? -1.167 -2.351 -7.275 1.00 96.50 92 PHE A N 1
ATOM 792 C CA . PHE A 1 92 ? -0.894 -2.680 -8.673 1.00 96.50 92 PHE A CA 1
ATOM 793 C C . PHE A 1 92 ? -0.780 -4.193 -8.895 1.00 96.50 92 PHE A C 1
ATOM 795 O O . PHE A 1 92 ? -1.449 -4.736 -9.770 1.00 96.50 92 PHE A O 1
ATOM 802 N N . LEU A 1 93 ? 0.016 -4.885 -8.073 1.00 95.56 93 LEU A N 1
ATOM 803 C CA . LEU A 1 93 ? 0.204 -6.336 -8.187 1.00 95.56 93 LEU A CA 1
ATOM 804 C C . LEU A 1 93 ? -1.063 -7.132 -7.842 1.00 95.56 93 LEU A C 1
ATOM 806 O O . LEU A 1 93 ? -1.273 -8.210 -8.388 1.00 95.56 93 LEU A O 1
ATOM 810 N N . ALA A 1 94 ? -1.904 -6.609 -6.949 1.00 94.69 94 ALA A N 1
ATOM 811 C CA . ALA A 1 94 ? -3.189 -7.202 -6.591 1.00 94.69 94 ALA A CA 1
ATOM 812 C C . ALA A 1 94 ? -4.317 -6.876 -7.593 1.00 94.69 94 ALA A C 1
ATOM 814 O O . ALA A 1 94 ? -5.390 -7.468 -7.504 1.00 94.69 94 ALA A O 1
ATOM 815 N N . GLY A 1 95 ? -4.096 -5.959 -8.544 1.00 95.25 95 GLY A N 1
ATOM 816 C CA . GLY A 1 95 ? -5.108 -5.545 -9.519 1.00 95.25 95 GLY A CA 1
ATOM 817 C C . GLY A 1 95 ? -6.251 -4.716 -8.922 1.00 95.25 95 GLY A C 1
ATOM 818 O O . GLY A 1 95 ? -7.360 -4.737 -9.453 1.00 95.25 95 GLY A O 1
ATOM 819 N N . ILE A 1 96 ? -5.993 -3.997 -7.827 1.00 96.56 96 ILE A N 1
ATOM 820 C CA . ILE A 1 96 ? -6.954 -3.120 -7.140 1.00 96.56 96 ILE A CA 1
ATOM 821 C C . ILE A 1 96 ? -6.393 -1.695 -7.033 1.00 96.56 96 ILE A C 1
ATOM 823 O O . ILE A 1 96 ? -5.197 -1.476 -7.213 1.00 96.56 96 ILE A O 1
ATOM 827 N N . ASP A 1 97 ? -7.240 -0.701 -6.764 1.00 97.19 97 ASP A N 1
ATOM 828 C CA . ASP A 1 97 ? -6.843 0.716 -6.692 1.00 97.19 97 ASP A CA 1
ATOM 829 C C . ASP A 1 97 ? -6.953 1.317 -5.283 1.00 97.19 97 ASP A C 1
ATOM 831 O O . ASP A 1 97 ? -6.544 2.459 -5.069 1.00 97.19 97 ASP A O 1
ATOM 835 N N . GLN A 1 98 ? -7.465 0.556 -4.314 1.00 97.69 98 GLN A N 1
ATOM 836 C CA . GLN A 1 98 ? -7.633 0.986 -2.931 1.00 97.69 98 GLN A CA 1
ATOM 837 C C . GLN A 1 98 ? -7.059 -0.013 -1.936 1.00 97.69 98 GLN A C 1
ATOM 839 O O . GLN A 1 98 ? -7.201 -1.224 -2.081 1.00 97.69 98 GLN A O 1
ATOM 844 N N . GLY A 1 99 ? -6.461 0.510 -0.871 1.00 97.69 99 GLY A N 1
ATOM 845 C CA . GLY A 1 99 ? -6.063 -0.292 0.278 1.00 97.69 99 GLY A CA 1
ATOM 846 C C . GLY A 1 99 ? -5.744 0.557 1.490 1.00 97.69 99 GLY A C 1
ATOM 847 O O . GLY A 1 99 ? -6.016 1.755 1.531 1.00 97.69 99 GLY A O 1
ATOM 848 N N . TYR A 1 100 ? -5.160 -0.085 2.488 1.00 98.12 100 TYR A N 1
ATOM 849 C CA . TYR A 1 100 ? -5.011 0.454 3.825 1.00 98.12 100 TYR A CA 1
ATOM 850 C C . TYR A 1 100 ? -3.535 0.592 4.170 1.00 98.12 100 TYR A C 1
ATOM 852 O O . TYR A 1 100 ? -2.730 -0.328 3.999 1.00 98.12 100 TYR A O 1
ATOM 860 N N . LEU A 1 101 ? -3.179 1.758 4.694 1.00 97.75 101 LEU A N 1
ATOM 861 C CA . LEU A 1 101 ? -1.877 2.016 5.281 1.00 97.75 101 LEU A CA 1
ATOM 862 C C . LEU A 1 101 ? -2.066 2.312 6.763 1.00 97.75 101 LEU A C 1
ATOM 864 O O . LEU A 1 101 ? -2.708 3.293 7.119 1.00 97.75 101 LEU A O 1
ATOM 868 N N . CYS A 1 102 ? -1.473 1.485 7.613 1.00 95.62 102 CYS A N 1
ATOM 869 C CA . CYS A 1 102 ? -1.457 1.668 9.055 1.00 95.62 102 CYS A CA 1
ATOM 870 C C . CYS A 1 102 ? -0.071 2.146 9.495 1.00 95.62 102 CYS A C 1
ATOM 872 O O . CYS A 1 102 ? 0.933 1.480 9.235 1.00 95.62 102 CYS A O 1
ATOM 874 N N . LEU A 1 103 ? -0.012 3.281 10.186 1.00 93.25 103 LEU A N 1
ATOM 875 C CA . LEU A 1 103 ? 1.169 3.731 10.916 1.00 93.25 103 LEU A CA 1
ATOM 876 C C . LEU A 1 103 ? 0.901 3.589 12.410 1.00 93.25 103 LEU A C 1
ATOM 878 O O . LEU A 1 103 ? 0.018 4.249 12.954 1.00 93.25 103 LEU A O 1
ATOM 882 N N . CYS A 1 104 ? 1.700 2.756 13.062 1.00 89.12 104 CYS A N 1
ATOM 883 C CA . CYS A 1 104 ? 1.696 2.582 14.501 1.00 89.12 104 CYS A CA 1
ATOM 884 C C . CYS A 1 104 ? 2.999 3.141 15.075 1.00 89.12 104 CYS A C 1
ATOM 886 O O . CYS A 1 104 ? 4.094 2.799 14.620 1.00 89.12 104 CYS A O 1
ATOM 888 N N . GLN A 1 105 ? 2.894 4.030 16.053 1.00 84.25 105 GLN A N 1
ATOM 889 C CA . GLN A 1 105 ? 4.046 4.607 16.731 1.00 84.25 105 GLN A CA 1
ATOM 890 C C . GLN A 1 105 ? 4.105 4.116 18.166 1.00 84.25 105 GLN A C 1
ATOM 892 O O . GLN A 1 105 ? 3.163 4.285 18.936 1.00 84.25 105 GLN A O 1
ATOM 897 N N . LEU A 1 106 ? 5.236 3.521 18.512 1.00 77.25 106 LEU A N 1
ATOM 898 C CA . LEU A 1 106 ? 5.464 2.822 19.764 1.00 77.25 106 LEU A CA 1
ATOM 899 C C . LEU A 1 106 ? 6.509 3.580 20.572 1.00 77.25 106 LEU A C 1
ATOM 901 O O . LEU A 1 106 ? 7.549 3.967 20.040 1.00 77.25 106 LEU A O 1
ATOM 905 N N . SER A 1 107 ? 6.236 3.816 21.852 1.00 71.31 107 SER A N 1
ATOM 906 C CA . SER A 1 107 ? 7.228 4.407 22.750 1.00 71.31 107 SER A CA 1
ATOM 907 C C . SER A 1 107 ? 8.257 3.362 23.190 1.00 71.31 107 SER A C 1
ATOM 909 O O . SER A 1 107 ? 7.882 2.252 23.561 1.00 71.31 107 SER A O 1
ATOM 911 N N . TYR A 1 108 ? 9.545 3.726 23.204 1.00 66.00 108 TYR A N 1
ATOM 912 C CA . TYR A 1 108 ? 10.617 2.878 23.756 1.00 66.00 108 TYR A CA 1
ATOM 913 C C . TYR A 1 108 ? 10.466 2.594 25.258 1.00 66.00 108 TYR A C 1
ATOM 915 O O . TYR A 1 108 ? 11.072 1.652 25.764 1.00 66.00 108 TYR A O 1
ATOM 923 N N . GLU A 1 109 ? 9.708 3.422 25.980 1.00 57.56 109 GLU A N 1
ATOM 924 C CA . GLU A 1 109 ? 9.633 3.377 27.443 1.00 57.56 109 GLU A CA 1
ATOM 925 C C . GLU A 1 109 ? 8.617 2.362 27.980 1.00 57.56 109 GLU A C 1
ATOM 927 O O . GLU A 1 109 ? 8.536 2.174 29.194 1.00 57.56 109 GLU A O 1
ATOM 932 N N . LYS A 1 110 ? 7.840 1.695 27.117 1.00 54.84 110 LYS A N 1
ATOM 933 C CA . LYS A 1 110 ? 6.824 0.734 27.557 1.00 54.84 110 LYS A CA 1
ATOM 934 C C . LYS A 1 110 ? 7.101 -0.672 27.047 1.00 54.84 110 LYS A C 1
ATOM 936 O O . LYS A 1 110 ? 7.479 -0.875 25.895 1.00 54.84 110 LYS A O 1
ATOM 941 N N . GLU A 1 111 ? 6.895 -1.627 27.952 1.00 50.75 111 GLU A N 1
ATOM 942 C CA . GLU A 1 111 ? 6.823 -3.059 27.670 1.00 50.75 111 GLU A CA 1
ATOM 943 C C . GLU A 1 111 ? 5.860 -3.318 26.505 1.00 50.75 111 GLU A C 1
ATOM 945 O O . GLU A 1 111 ? 4.923 -2.541 26.294 1.00 50.75 111 GLU A O 1
ATOM 950 N N . ALA A 1 112 ? 6.138 -4.387 25.749 1.00 50.16 112 ALA A N 1
ATOM 951 C CA . ALA A 1 112 ? 5.379 -4.842 24.586 1.00 50.16 112 ALA A CA 1
ATOM 952 C C . ALA A 1 112 ? 3.884 -4.523 24.716 1.00 50.16 112 ALA A C 1
ATOM 954 O O . ALA A 1 112 ? 3.284 -4.783 25.765 1.00 50.16 112 ALA A O 1
ATOM 955 N N . ILE A 1 113 ? 3.309 -3.928 23.664 1.00 56.19 113 ILE A N 1
ATOM 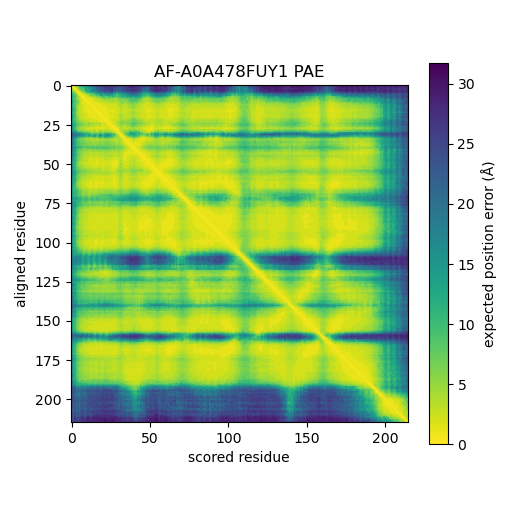956 C CA . ILE A 1 113 ? 1.889 -3.572 23.600 1.00 56.19 113 ILE A CA 1
ATOM 957 C C . ILE A 1 113 ? 1.098 -4.777 24.095 1.00 56.19 113 ILE A C 1
ATOM 959 O O . ILE A 1 113 ? 1.110 -5.826 23.473 1.00 56.19 113 ILE A O 1
ATOM 963 N N . THR A 1 114 ? 0.480 -4.665 25.265 1.00 51.94 114 THR A N 1
ATOM 964 C CA . THR A 1 114 ? -0.250 -5.796 25.850 1.00 51.94 114 THR A CA 1
ATOM 965 C C . THR A 1 114 ? -1.704 -5.813 25.394 1.00 51.94 114 THR A C 1
ATOM 967 O O . THR A 1 114 ? -2.364 -6.825 25.569 1.00 51.94 114 THR A O 1
ATOM 970 N N . GLU A 1 115 ? -2.197 -4.714 24.803 1.00 58.66 115 GLU A N 1
ATOM 971 C CA . GLU A 1 115 ? -3.448 -4.639 24.037 1.00 58.66 115 GLU A CA 1
ATOM 972 C C . GLU A 1 115 ? -3.660 -3.217 23.484 1.00 58.66 115 GLU A C 1
ATOM 974 O O . GLU A 1 115 ? -3.502 -2.225 24.207 1.00 58.66 115 GLU A O 1
ATOM 979 N N . PHE A 1 116 ? -4.128 -3.098 22.241 1.00 69.69 116 PHE A N 1
ATOM 980 C CA . PHE A 1 116 ? -4.763 -1.869 21.759 1.00 69.69 116 PHE A CA 1
ATOM 981 C C . PHE A 1 116 ? -6.164 -1.753 22.383 1.00 69.69 116 PHE A C 1
ATOM 983 O O . PHE A 1 116 ? -7.135 -2.323 21.890 1.00 69.69 116 PHE A O 1
ATOM 990 N N . LYS A 1 117 ? -6.269 -1.047 23.515 1.00 65.81 117 LYS A N 1
ATOM 991 C CA . LYS A 1 117 ? -7.520 -0.953 24.300 1.00 65.81 117 LYS A CA 1
ATOM 992 C C . LYS A 1 117 ? -8.484 0.138 23.833 1.00 65.81 117 LYS A C 1
ATOM 994 O O . LYS A 1 117 ? -9.660 0.099 24.180 1.00 65.81 117 LYS A O 1
ATOM 999 N N . SER A 1 118 ? -7.998 1.119 23.079 1.00 74.69 118 SER A N 1
ATOM 1000 C CA . SER A 1 118 ? -8.809 2.228 22.572 1.00 74.69 118 SER A CA 1
ATOM 1001 C C . SER A 1 118 ? -9.773 1.803 21.480 1.00 74.69 118 SER A C 1
ATOM 1003 O O . SER A 1 118 ? -9.527 0.836 20.758 1.00 74.69 118 SER A O 1
ATOM 1005 N N . GLN A 1 119 ? -10.843 2.574 21.316 1.00 83.94 119 GLN A N 1
ATOM 1006 C CA . GLN A 1 119 ? -11.678 2.464 20.127 1.00 83.94 119 GLN A CA 1
ATOM 1007 C C . GLN A 1 119 ? -10.985 3.149 18.951 1.00 83.94 119 GLN A C 1
ATOM 1009 O O . GLN A 1 119 ? -10.238 4.116 19.131 1.00 83.94 119 GLN A O 1
ATOM 1014 N N . LEU A 1 120 ? -11.209 2.598 17.764 1.00 88.38 120 LEU A N 1
ATOM 1015 C CA . LEU A 1 120 ? -10.801 3.202 16.510 1.00 88.38 120 LEU A CA 1
ATOM 1016 C C . LEU A 1 120 ? -11.951 4.088 16.026 1.00 88.38 120 LEU A C 1
ATOM 1018 O O . LEU A 1 120 ? -13.069 3.608 15.850 1.00 88.38 120 LEU A O 1
ATOM 1022 N N . GLU A 1 121 ? -11.679 5.372 15.833 1.00 90.06 121 GLU A N 1
ATOM 1023 C CA . GLU A 1 121 ? -12.678 6.359 15.431 1.00 90.06 121 GLU A CA 1
ATOM 1024 C C . GLU A 1 121 ? -12.310 6.927 14.067 1.00 90.06 121 GLU A C 1
ATOM 1026 O O . GLU A 1 121 ? -11.135 7.163 13.772 1.00 90.06 121 GLU A O 1
ATOM 1031 N N . MET A 1 122 ? -13.324 7.118 13.225 1.00 90.88 122 MET A N 1
ATOM 1032 C CA . MET A 1 122 ? -13.158 7.811 11.955 1.00 90.88 122 MET A CA 1
ATOM 1033 C C . MET A 1 122 ? -12.951 9.300 12.229 1.00 90.88 122 MET A C 1
ATOM 1035 O O . MET A 1 122 ? -13.644 9.882 13.062 1.00 90.88 122 MET A O 1
ATOM 1039 N N . GLU A 1 123 ? -11.996 9.906 11.538 1.00 88.38 123 GLU A N 1
ATOM 1040 C CA . GLU A 1 123 ? -11.632 11.304 11.733 1.00 88.38 123 GLU A CA 1
ATOM 1041 C C . GLU A 1 123 ? -11.881 12.106 10.458 1.00 88.38 123 GLU A C 1
ATOM 1043 O O . GLU A 1 123 ? -11.517 11.690 9.353 1.00 88.38 123 GLU A O 1
ATOM 1048 N N . ASP A 1 124 ? -12.433 13.304 10.627 1.00 84.69 124 ASP A N 1
ATOM 1049 C CA . ASP A 1 124 ? -12.458 14.297 9.567 1.00 84.69 124 ASP A CA 1
ATOM 1050 C C . ASP A 1 124 ? -11.042 14.842 9.347 1.00 84.69 124 ASP A C 1
ATOM 1052 O O . ASP A 1 124 ? -10.427 15.434 10.233 1.00 84.69 124 ASP A O 1
ATOM 1056 N N . SER A 1 125 ? -10.517 14.674 8.135 1.00 85.00 125 SER A N 1
ATOM 1057 C CA . SER A 1 125 ? -9.245 15.268 7.729 1.00 85.00 125 SER A CA 1
ATOM 1058 C C . SER A 1 125 ? -9.461 16.222 6.566 1.00 85.00 125 SER A C 1
ATOM 1060 O O . SER A 1 125 ? -10.156 15.912 5.600 1.00 85.00 125 SER A O 1
ATOM 1062 N N . TYR A 1 126 ? -8.800 17.379 6.611 1.00 85.81 126 TYR A N 1
ATOM 1063 C CA . TYR A 1 126 ? -8.822 18.333 5.503 1.00 85.81 126 TYR A CA 1
ATOM 1064 C C . TYR A 1 126 ? -8.256 17.732 4.208 1.00 85.81 126 TYR A C 1
ATOM 1066 O O . TYR A 1 126 ? -8.573 18.221 3.130 1.00 85.81 126 TYR A O 1
ATOM 1074 N N . LEU A 1 127 ? -7.444 16.672 4.299 1.00 87.62 127 LEU A N 1
ATOM 1075 C CA . LEU A 1 127 ? -6.855 15.962 3.161 1.00 87.62 127 LEU A CA 1
ATOM 1076 C C . LEU A 1 127 ? -7.804 14.944 2.512 1.00 87.62 127 LEU A C 1
ATOM 1078 O O . LEU A 1 127 ? -7.453 14.381 1.472 1.00 87.62 127 LEU A O 1
ATOM 1082 N N . LEU A 1 128 ? -8.977 14.687 3.103 1.00 92.38 128 LEU A N 1
ATOM 1083 C CA . LEU A 1 128 ? -9.932 13.722 2.567 1.00 92.38 128 LEU A CA 1
ATOM 1084 C C . LEU A 1 128 ? -10.345 14.090 1.141 1.00 92.38 128 LEU A C 1
ATOM 1086 O O . LEU A 1 128 ? -10.693 15.230 0.837 1.00 92.38 128 LEU A O 1
ATOM 1090 N N . ASN A 1 129 ? -10.293 13.094 0.261 1.00 91.69 129 ASN A N 1
ATOM 1091 C CA . ASN A 1 129 ? -10.633 13.149 -1.158 1.00 91.69 129 ASN A CA 1
ATOM 1092 C C . ASN A 1 129 ? -9.841 14.174 -1.990 1.00 91.69 129 ASN A C 1
ATOM 1094 O O . ASN A 1 129 ? -10.098 14.326 -3.188 1.00 91.69 129 ASN A O 1
ATOM 1098 N N . GLN A 1 130 ? -8.824 14.822 -1.416 1.00 92.44 130 GLN A N 1
ATOM 1099 C CA . GLN A 1 130 ? -7.905 15.661 -2.175 1.00 92.44 130 GLN A CA 1
ATOM 1100 C C . GLN A 1 130 ? -6.978 14.796 -3.029 1.00 92.44 130 GLN A C 1
ATOM 1102 O O . GLN A 1 130 ? -6.455 13.782 -2.567 1.00 92.44 130 GLN A O 1
ATOM 1107 N N . ASN A 1 131 ? -6.746 15.210 -4.276 1.00 93.06 131 ASN A N 1
ATOM 1108 C CA . ASN A 1 131 ? -5.747 14.574 -5.126 1.00 93.06 131 ASN A CA 1
ATOM 1109 C C . ASN A 1 131 ? -4.348 15.077 -4.750 1.00 93.06 131 ASN A C 1
ATOM 1111 O O . ASN A 1 131 ? -3.962 16.196 -5.092 1.00 93.06 131 ASN A O 1
ATOM 1115 N N . ILE A 1 132 ? -3.585 14.239 -4.057 1.00 93.12 132 ILE A N 1
ATOM 1116 C CA . ILE A 1 132 ? -2.224 14.531 -3.616 1.00 93.12 132 ILE A CA 1
ATOM 1117 C C . ILE A 1 132 ? -1.273 13.975 -4.672 1.00 93.12 132 ILE A C 1
ATOM 1119 O O . ILE A 1 132 ? -1.232 12.770 -4.905 1.00 93.12 132 ILE A O 1
ATOM 1123 N N . SER A 1 133 ? -0.515 14.853 -5.328 1.00 92.81 133 SER A N 1
ATOM 1124 C CA . SER A 1 133 ? 0.371 14.492 -6.442 1.00 92.81 133 SER A CA 1
ATOM 1125 C C . SER A 1 133 ? 1.828 14.830 -6.144 1.00 92.81 133 SER A C 1
ATOM 1127 O O . SER A 1 133 ? 2.130 15.846 -5.516 1.00 92.81 133 SER A O 1
ATOM 1129 N N . TYR A 1 134 ? 2.737 13.994 -6.635 1.00 89.44 134 TYR A N 1
ATOM 1130 C CA . TYR A 1 134 ? 4.179 14.185 -6.547 1.00 89.44 134 TYR A CA 1
ATOM 1131 C C . TYR A 1 134 ? 4.872 13.626 -7.789 1.00 89.44 134 TYR A C 1
ATOM 1133 O O . TYR A 1 134 ? 4.376 12.712 -8.438 1.00 89.44 134 TYR A O 1
ATOM 1141 N N . TYR A 1 135 ? 6.042 14.172 -8.104 1.00 90.88 135 TYR A N 1
ATOM 1142 C CA . TYR A 1 135 ? 6.910 13.646 -9.151 1.00 90.88 135 TYR A CA 1
ATOM 1143 C C . TYR A 1 135 ? 8.094 12.943 -8.500 1.00 90.88 135 TYR A C 1
ATOM 1145 O O . TYR A 1 135 ? 8.961 13.606 -7.922 1.00 90.88 135 TYR A O 1
ATOM 1153 N N . LEU A 1 136 ? 8.145 11.613 -8.602 1.00 87.88 136 LEU A N 1
ATOM 1154 C CA . LEU A 1 136 ? 9.336 10.857 -8.235 1.00 87.88 136 LEU A CA 1
ATOM 1155 C C . LEU A 1 136 ? 10.490 11.307 -9.110 1.00 87.88 136 LEU A C 1
ATOM 1157 O O . LEU A 1 136 ? 10.360 11.367 -10.325 1.00 87.88 136 LEU A O 1
ATOM 1161 N N . ARG A 1 137 ? 11.628 11.605 -8.492 1.00 88.19 137 ARG A N 1
ATOM 1162 C CA . ARG A 1 137 ? 12.859 11.952 -9.203 1.00 88.19 137 ARG A CA 1
ATOM 1163 C C . ARG A 1 137 ? 13.870 10.837 -8.963 1.00 88.19 137 ARG A C 1
ATOM 1165 O O . ARG A 1 137 ? 14.527 10.850 -7.916 1.00 88.19 137 ARG A O 1
ATOM 1172 N N . PRO A 1 138 ? 13.946 9.839 -9.859 1.00 83.69 138 PRO A N 1
ATOM 1173 C CA . PRO A 1 138 ? 14.933 8.777 -9.756 1.00 83.69 138 PRO A CA 1
ATOM 1174 C C . PRO A 1 138 ? 16.344 9.367 -9.715 1.00 83.69 138 PRO A C 1
ATOM 1176 O O . PRO A 1 138 ? 16.625 10.391 -10.328 1.00 83.69 138 PRO A O 1
ATOM 1179 N N . LYS A 1 139 ? 17.265 8.701 -9.014 1.00 82.75 139 LYS A N 1
ATOM 1180 C CA . LYS A 1 139 ? 18.697 9.057 -9.048 1.00 82.75 139 LYS A CA 1
ATOM 1181 C C . LYS A 1 139 ? 19.405 8.543 -10.312 1.00 82.75 139 LYS A C 1
ATOM 1183 O O . LYS A 1 139 ? 20.630 8.523 -10.361 1.00 82.75 139 LYS A O 1
ATOM 1188 N N . LEU A 1 140 ? 18.636 8.065 -11.284 1.00 78.44 140 LEU A N 1
ATOM 1189 C CA . LEU A 1 140 ? 19.104 7.493 -12.536 1.00 78.44 140 LEU A CA 1
ATOM 1190 C C . LEU A 1 140 ? 19.107 8.634 -13.554 1.00 78.44 140 LEU A C 1
ATOM 1192 O O . LEU A 1 140 ? 18.047 9.182 -13.841 1.00 78.44 140 LEU A O 1
ATOM 1196 N N . ASN A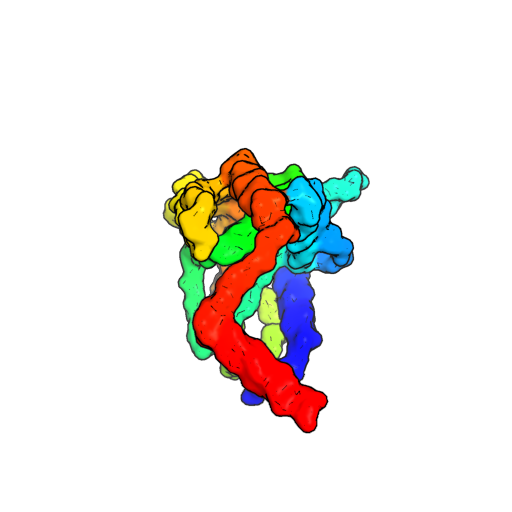 1 141 ? 20.291 9.030 -14.027 1.00 71.50 141 ASN A N 1
ATOM 1197 C CA . ASN A 1 141 ? 20.493 10.277 -14.783 1.00 71.50 141 ASN A CA 1
ATOM 1198 C C . ASN A 1 141 ? 19.618 10.395 -16.043 1.00 71.50 141 ASN A C 1
ATOM 1200 O O . ASN A 1 141 ? 19.272 11.506 -16.430 1.00 71.50 141 ASN A O 1
ATOM 1204 N N . ASP A 1 142 ? 19.241 9.261 -16.632 1.00 82.25 142 ASP A N 1
ATOM 1205 C CA . ASP A 1 142 ? 18.511 9.193 -17.901 1.00 82.25 142 ASP A CA 1
ATOM 1206 C C . ASP A 1 142 ? 17.014 8.896 -17.713 1.00 82.25 142 ASP A C 1
ATOM 1208 O O . ASP A 1 142 ? 16.265 8.799 -18.682 1.00 82.25 142 ASP A O 1
ATOM 1212 N N . MET A 1 143 ? 16.554 8.766 -16.463 1.00 84.75 143 MET A N 1
ATOM 1213 C CA . MET A 1 143 ? 15.151 8.513 -16.159 1.00 84.75 143 MET A CA 1
ATOM 1214 C C . MET A 1 143 ? 14.432 9.819 -15.822 1.00 84.75 143 MET A C 1
ATOM 1216 O O . MET A 1 143 ? 14.826 10.556 -14.913 1.00 84.75 143 MET A O 1
ATOM 1220 N N . GLN A 1 144 ? 13.351 10.102 -16.548 1.00 87.25 144 GLN A N 1
ATOM 1221 C CA . GLN A 1 144 ? 12.533 11.284 -16.295 1.00 87.25 144 GLN A CA 1
ATOM 1222 C C . GLN A 1 144 ? 11.794 11.190 -14.955 1.00 87.25 144 GLN A C 1
ATOM 1224 O O . GLN A 1 144 ? 11.681 10.132 -14.334 1.00 87.25 144 GLN A O 1
ATOM 1229 N N . ALA A 1 145 ? 11.301 12.336 -14.486 1.00 90.12 145 ALA A N 1
ATOM 1230 C CA . ALA A 1 145 ? 10.515 12.375 -13.267 1.00 90.12 145 ALA A CA 1
ATOM 1231 C C . ALA A 1 145 ? 9.151 11.699 -13.484 1.00 90.12 145 ALA A C 1
ATOM 1233 O O . ALA A 1 145 ? 8.436 12.038 -14.424 1.00 90.12 145 ALA A O 1
ATOM 1234 N N . LEU A 1 146 ? 8.777 10.786 -12.588 1.00 90.12 146 LEU A N 1
ATOM 1235 C CA . LEU A 1 146 ? 7.609 9.920 -12.745 1.00 90.12 146 LEU A CA 1
ATOM 1236 C C . LEU A 1 146 ? 6.435 10.455 -11.912 1.00 90.12 146 LEU A C 1
ATOM 1238 O O . LEU A 1 146 ? 6.580 10.587 -10.690 1.00 90.12 146 LEU A O 1
ATOM 1242 N N . PRO A 1 147 ? 5.285 10.789 -12.522 1.00 91.56 147 PRO A N 1
ATOM 1243 C CA . PRO A 1 147 ? 4.137 11.311 -11.794 1.00 91.56 147 PRO A CA 1
ATOM 1244 C C . PRO A 1 147 ? 3.452 10.206 -10.990 1.00 91.56 147 PRO A C 1
ATOM 1246 O O . PRO A 1 147 ? 3.157 9.131 -11.507 1.00 91.56 147 PRO A O 1
ATOM 1249 N N . ILE A 1 148 ? 3.146 10.491 -9.728 1.00 93.44 148 ILE A N 1
ATOM 1250 C CA . ILE A 1 148 ? 2.339 9.627 -8.867 1.00 93.44 148 ILE A CA 1
ATOM 1251 C C . ILE A 1 148 ? 1.336 10.482 -8.114 1.00 93.44 148 ILE A C 1
ATOM 1253 O O . ILE A 1 148 ? 1.693 11.506 -7.528 1.00 93.44 148 ILE A O 1
ATOM 1257 N N . SER A 1 149 ? 0.086 10.028 -8.082 1.00 95.00 149 SER A N 1
ATOM 1258 C CA . SER A 1 149 ? -0.948 10.641 -7.266 1.00 95.00 149 SER A CA 1
ATOM 1259 C C . SER A 1 149 ? -1.774 9.620 -6.492 1.00 95.00 149 SER A C 1
ATOM 1261 O O . SER A 1 149 ? -1.888 8.447 -6.866 1.00 95.00 149 SER A O 1
ATOM 1263 N N . TYR A 1 150 ? -2.335 10.084 -5.379 1.00 96.50 150 TYR A N 1
ATOM 1264 C CA . TYR A 1 150 ? -3.241 9.318 -4.536 1.00 96.50 150 TYR A CA 1
ATOM 1265 C C . TYR A 1 150 ? -4.267 10.230 -3.858 1.00 96.50 150 TYR A C 1
ATOM 1267 O O . TYR A 1 150 ? -4.104 11.449 -3.799 1.00 96.50 150 TYR A O 1
ATOM 1275 N N . GLN A 1 151 ? -5.317 9.622 -3.317 1.00 97.19 151 GLN A N 1
ATOM 1276 C CA . GLN A 1 151 ? -6.318 10.268 -2.476 1.00 97.19 151 GLN A CA 1
ATOM 1277 C C . GLN A 1 151 ? -6.432 9.513 -1.155 1.00 97.19 151 GLN A C 1
ATOM 1279 O O . GLN A 1 151 ? -6.395 8.282 -1.126 1.00 97.19 151 GLN A O 1
ATOM 1284 N N . ILE A 1 152 ? -6.595 10.250 -0.061 1.00 97.06 152 ILE A N 1
ATOM 1285 C CA . ILE A 1 152 ? -7.004 9.678 1.223 1.00 97.06 152 ILE A CA 1
ATOM 1286 C C . ILE A 1 152 ? -8.527 9.692 1.232 1.00 97.06 152 ILE A C 1
ATOM 1288 O O . ILE A 1 152 ? -9.123 10.758 1.155 1.00 97.06 152 ILE A O 1
ATOM 1292 N N . THR A 1 153 ? -9.151 8.524 1.271 1.00 96.62 153 THR A N 1
ATOM 1293 C CA . THR A 1 153 ? -10.618 8.396 1.204 1.00 96.62 153 THR A CA 1
ATOM 1294 C C . THR A 1 153 ? -11.251 8.304 2.583 1.00 96.62 153 THR A C 1
ATOM 1296 O O . THR A 1 153 ? -12.332 8.841 2.789 1.00 96.62 153 THR A O 1
ATOM 1299 N N . GLU A 1 154 ? -10.555 7.677 3.531 1.00 96.19 154 GLU A N 1
ATOM 1300 C CA . GLU A 1 154 ? -10.996 7.504 4.914 1.00 96.19 154 GLU A CA 1
ATOM 1301 C C . GLU A 1 154 ? -9.761 7.569 5.832 1.00 96.19 154 GLU A C 1
ATOM 1303 O O . GLU A 1 154 ? -8.659 7.159 5.436 1.00 96.19 154 GLU A O 1
ATOM 1308 N N . VAL A 1 155 ? -9.935 8.104 7.043 1.00 95.38 155 VAL A N 1
ATOM 1309 C CA . VAL A 1 155 ? -8.905 8.158 8.090 1.00 95.38 155 VAL A CA 1
ATOM 1310 C C . VAL A 1 155 ? -9.499 7.655 9.388 1.00 95.38 155 VAL A C 1
ATOM 1312 O O . VAL A 1 155 ? -10.589 8.071 9.770 1.00 95.38 155 VAL A O 1
ATOM 1315 N N . TRP A 1 156 ? -8.750 6.806 10.083 1.00 93.56 156 TRP A N 1
ATOM 1316 C CA . TRP A 1 156 ? -9.083 6.396 11.435 1.00 93.56 156 TRP A CA 1
ATOM 1317 C C . TRP A 1 156 ? -7.910 6.578 12.376 1.00 93.56 156 TRP A C 1
ATOM 1319 O O . TRP A 1 156 ? -6.759 6.310 12.016 1.00 93.56 156 TRP A O 1
ATOM 1329 N N . LYS A 1 157 ? -8.215 6.973 13.607 1.00 91.06 157 LYS A N 1
ATOM 1330 C CA . LYS A 1 157 ? -7.246 7.097 14.693 1.00 91.06 157 LYS A CA 1
ATOM 1331 C C . LYS A 1 157 ? -7.775 6.402 15.934 1.00 91.06 157 LYS A C 1
ATOM 1333 O O . LYS A 1 157 ? -8.973 6.410 16.206 1.00 91.06 157 LYS A O 1
ATOM 1338 N N . ASN A 1 158 ? -6.885 5.775 16.695 1.00 87.88 158 ASN A N 1
ATOM 1339 C CA . ASN A 1 158 ? -7.275 5.232 17.988 1.00 87.88 158 ASN A CA 1
ATOM 1340 C C . ASN A 1 158 ? -7.393 6.365 19.025 1.00 87.88 158 ASN A C 1
ATOM 1342 O O . ASN A 1 158 ? -6.518 7.218 19.141 1.00 8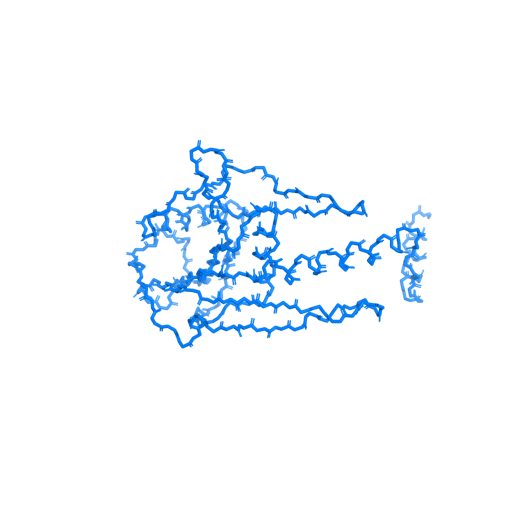7.88 158 ASN A O 1
ATOM 1346 N N . ASN A 1 159 ? -8.459 6.368 19.821 1.00 71.75 159 ASN A N 1
ATOM 1347 C CA . ASN A 1 159 ? -8.790 7.481 20.721 1.00 71.75 159 ASN A CA 1
ATOM 1348 C C . ASN A 1 159 ? -7.917 7.593 21.997 1.00 71.75 159 ASN A C 1
ATOM 1350 O O . ASN A 1 159 ? -8.212 8.394 22.887 1.00 71.75 159 ASN A O 1
ATOM 1354 N N . HIS A 1 160 ? -6.833 6.812 22.128 1.00 63.12 160 HIS A N 1
ATOM 1355 C CA . HIS A 1 160 ? -6.022 6.807 23.352 1.00 63.12 160 HIS A CA 1
ATOM 1356 C C . HIS A 1 160 ? -4.887 7.834 23.366 1.00 63.12 160 HIS A C 1
ATOM 1358 O O . HIS A 1 160 ? -4.367 8.273 22.343 1.00 63.12 160 HIS A O 1
ATOM 1364 N N . LYS A 1 161 ? -4.465 8.142 24.602 1.00 55.72 161 LYS A N 1
ATOM 1365 C CA . LYS A 1 161 ? -3.277 8.916 24.989 1.00 55.72 161 LYS A CA 1
ATOM 1366 C C . LYS A 1 161 ? -2.063 8.648 24.089 1.00 55.72 161 LYS A C 1
ATOM 1368 O O . LYS A 1 161 ? -1.868 7.530 23.627 1.00 55.72 161 LYS A O 1
ATOM 1373 N N . LYS A 1 162 ? -1.210 9.677 23.994 1.00 58.38 162 LYS A N 1
ATOM 1374 C CA . LYS A 1 162 ? 0.087 9.833 23.291 1.00 58.38 162 LYS A CA 1
ATOM 1375 C C . LYS A 1 162 ? 1.073 8.647 23.287 1.00 58.38 162 LYS A C 1
ATOM 1377 O O . LYS A 1 162 ? 2.138 8.786 22.702 1.00 58.38 162 LYS A O 1
ATOM 1382 N N . ASP A 1 163 ? 0.772 7.530 23.931 1.00 60.81 163 ASP A N 1
ATOM 1383 C CA . ASP A 1 163 ? 1.726 6.465 24.219 1.00 60.81 163 ASP A CA 1
ATOM 1384 C C . ASP A 1 163 ? 1.775 5.400 23.107 1.00 60.81 163 ASP A C 1
ATOM 1386 O O . ASP A 1 163 ? 2.838 4.825 22.885 1.00 60.81 163 ASP A O 1
ATOM 1390 N N . THR A 1 164 ? 0.664 5.173 22.386 1.00 74.69 164 THR A N 1
ATOM 1391 C CA . THR A 1 164 ? 0.589 4.270 21.213 1.00 74.69 164 THR A CA 1
ATOM 1392 C C . THR A 1 164 ? -0.350 4.781 20.100 1.00 74.69 164 THR A C 1
ATOM 1394 O O . THR A 1 164 ? -1.373 4.152 19.801 1.00 74.69 164 THR A O 1
ATOM 1397 N N . PRO A 1 165 ? -0.045 5.934 19.472 1.00 83.75 165 PRO A N 1
ATOM 1398 C CA . PRO A 1 165 ? -0.801 6.436 18.331 1.00 83.75 165 PRO A CA 1
ATOM 1399 C C . PRO A 1 165 ? -0.812 5.435 17.175 1.00 83.75 165 PRO A C 1
ATOM 1401 O O . PRO A 1 165 ? 0.237 4.979 16.709 1.00 83.75 165 PRO A O 1
ATOM 1404 N N . LEU A 1 166 ? -2.009 5.134 16.690 1.00 90.00 166 LEU A N 1
ATOM 1405 C CA . LEU A 1 166 ? -2.258 4.315 15.517 1.00 90.00 166 LEU A CA 1
ATOM 1406 C C . LEU A 1 166 ? -3.152 5.109 14.573 1.00 90.00 166 LEU A C 1
ATOM 1408 O O . LEU A 1 166 ? -4.254 5.512 14.941 1.00 90.00 166 LEU A O 1
ATOM 1412 N N . THR A 1 167 ? -2.662 5.353 13.362 1.00 92.81 167 THR A N 1
ATOM 1413 C CA . THR A 1 167 ? -3.418 6.005 12.288 1.00 92.81 167 THR A CA 1
ATOM 1414 C C . THR A 1 167 ? -3.543 5.054 11.113 1.00 92.81 167 THR A C 1
ATOM 1416 O O . THR A 1 167 ? -2.550 4.468 10.676 1.00 92.81 167 THR A O 1
ATOM 1419 N N . ILE A 1 168 ? -4.755 4.924 10.589 1.00 95.25 168 ILE A N 1
ATOM 1420 C CA . ILE A 1 168 ? -5.061 4.151 9.392 1.00 95.25 168 ILE A CA 1
ATOM 1421 C C . ILE A 1 168 ? -5.566 5.116 8.334 1.00 95.25 168 ILE A C 1
ATOM 1423 O O . ILE A 1 168 ? -6.489 5.884 8.583 1.00 95.25 168 ILE A O 1
ATOM 1427 N N . TRP A 1 169 ? -4.986 5.047 7.144 1.00 97.06 169 TRP A N 1
ATOM 1428 C CA . TRP A 1 169 ? -5.493 5.732 5.963 1.00 97.06 169 TRP A CA 1
ATOM 1429 C C . TRP A 1 169 ? -5.991 4.694 4.966 1.00 97.06 169 TRP A C 1
ATOM 1431 O O . TRP A 1 169 ? -5.238 3.783 4.608 1.00 97.06 169 TRP A O 1
ATOM 1441 N N . LYS A 1 170 ? -7.215 4.865 4.462 1.00 97.62 170 LYS A N 1
ATOM 1442 C CA . LYS A 1 170 ? -7.656 4.195 3.237 1.00 97.62 170 LYS A CA 1
ATOM 1443 C C . LYS A 1 170 ? -7.244 5.048 2.052 1.00 97.62 170 LYS A C 1
ATOM 1445 O O . LYS A 1 170 ? -7.713 6.176 1.878 1.00 97.62 170 LYS A O 1
ATOM 1450 N N . ILE A 1 171 ? -6.332 4.519 1.256 1.00 97.88 171 ILE A N 1
ATOM 1451 C CA . ILE A 1 171 ? -5.667 5.230 0.175 1.00 97.88 171 ILE A CA 1
ATOM 1452 C C . ILE A 1 171 ? -6.166 4.680 -1.152 1.00 97.88 171 ILE A C 1
ATOM 1454 O O . ILE A 1 171 ? -6.082 3.477 -1.390 1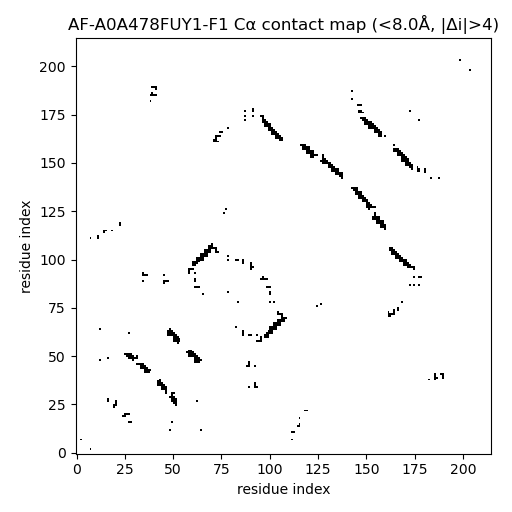.00 97.88 171 ILE A O 1
ATOM 1458 N N . LYS A 1 172 ? -6.633 5.580 -2.020 1.00 97.81 172 LYS A N 1
ATOM 1459 C CA . LYS A 1 172 ? -6.912 5.310 -3.429 1.00 97.81 172 LYS A CA 1
ATOM 1460 C C . LYS A 1 172 ? -5.746 5.796 -4.279 1.00 97.81 172 LYS A C 1
ATOM 1462 O O . LYS A 1 172 ? -5.414 6.978 -4.228 1.00 97.81 172 LYS A O 1
ATOM 1467 N N . ILE A 1 173 ? -5.135 4.917 -5.061 1.00 96.69 173 ILE A N 1
ATOM 1468 C CA . ILE A 1 173 ? -4.042 5.273 -5.972 1.00 96.69 173 ILE A CA 1
ATOM 1469 C C . ILE A 1 173 ? -4.571 5.562 -7.376 1.00 96.69 173 ILE A C 1
ATOM 1471 O O . ILE A 1 173 ? -5.601 5.036 -7.796 1.00 96.69 173 ILE A O 1
ATOM 1475 N N . ASN A 1 174 ? -3.837 6.367 -8.140 1.00 95.94 174 ASN A N 1
ATOM 1476 C CA . ASN A 1 174 ? -4.045 6.443 -9.579 1.00 95.94 174 ASN A CA 1
ATOM 1477 C C . ASN A 1 174 ? -3.333 5.266 -10.267 1.00 95.94 174 ASN A C 1
ATOM 1479 O O . ASN A 1 174 ? -2.156 5.361 -10.621 1.00 95.94 174 ASN A O 1
ATOM 1483 N N . SER A 1 175 ? -4.042 4.147 -10.443 1.00 93.38 175 SER A N 1
ATOM 1484 C CA . SER A 1 175 ? -3.466 2.920 -11.014 1.00 93.38 175 SER A CA 1
ATOM 1485 C C . SER A 1 175 ? -2.911 3.114 -12.425 1.00 93.38 175 SER A C 1
ATOM 1487 O O . SER A 1 175 ? -1.910 2.492 -12.766 1.00 93.38 175 SER A O 1
ATOM 1489 N N . GLN A 1 176 ? -3.495 4.012 -13.227 1.00 94.12 176 GLN A N 1
ATOM 1490 C CA . GLN A 1 176 ? -2.991 4.306 -14.569 1.00 94.12 176 GLN A CA 1
ATOM 1491 C C . GLN A 1 176 ? -1.622 4.991 -14.514 1.00 94.12 176 GLN A C 1
ATOM 1493 O O . GLN A 1 176 ? -0.695 4.562 -15.194 1.00 94.12 176 GLN A O 1
ATOM 1498 N N . GLN A 1 177 ? -1.476 6.023 -13.676 1.00 94.12 177 GLN A N 1
ATOM 1499 C CA . GLN A 1 177 ? -0.184 6.690 -13.482 1.00 94.12 177 GLN A CA 1
ATOM 1500 C C . GLN A 1 177 ? 0.860 5.734 -12.911 1.00 94.12 177 GLN A C 1
ATOM 1502 O O . GLN A 1 177 ? 2.001 5.718 -13.365 1.00 94.12 177 GLN A O 1
ATOM 1507 N N . PHE A 1 178 ? 0.473 4.904 -11.941 1.00 94.56 178 PHE A N 1
ATOM 1508 C CA . PHE A 1 178 ? 1.401 3.941 -11.361 1.00 94.56 178 PHE A CA 1
ATOM 1509 C C . PHE A 1 178 ? 1.809 2.850 -12.362 1.00 94.56 178 PHE A C 1
ATOM 1511 O O . PHE A 1 178 ? 2.965 2.439 -12.367 1.00 94.56 178 PHE A O 1
ATOM 1518 N N . SER A 1 179 ? 0.912 2.436 -13.263 1.00 93.88 179 SER A N 1
ATOM 1519 C CA . SER A 1 179 ? 1.275 1.552 -14.374 1.00 93.88 179 SER A CA 1
ATOM 1520 C C . SER A 1 179 ? 2.339 2.188 -15.266 1.00 93.88 179 SER A C 1
ATOM 1522 O O . SER A 1 179 ? 3.300 1.514 -15.609 1.00 93.88 179 SER A O 1
ATOM 1524 N N . THR A 1 180 ? 2.232 3.482 -15.590 1.00 93.12 180 THR A N 1
ATOM 1525 C CA . THR A 1 180 ? 3.282 4.192 -16.344 1.00 93.12 180 THR A CA 1
ATOM 1526 C C . THR A 1 180 ? 4.622 4.173 -15.607 1.00 93.12 180 THR A C 1
ATOM 1528 O O . THR A 1 180 ? 5.649 3.916 -16.219 1.00 93.12 180 THR A O 1
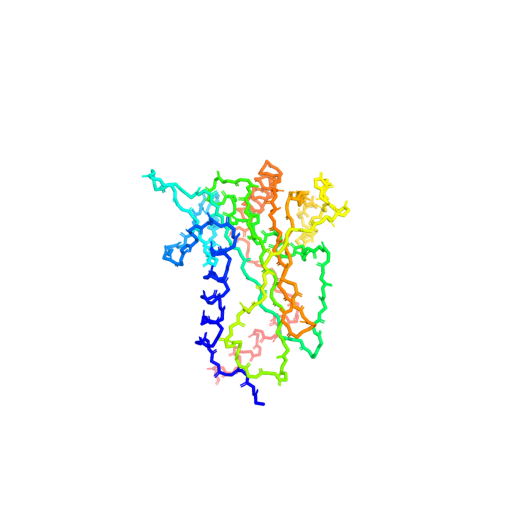ATOM 1531 N N . VAL A 1 181 ? 4.625 4.340 -14.280 1.00 92.44 181 VAL A N 1
ATOM 1532 C CA . VAL A 1 181 ? 5.854 4.219 -13.472 1.00 92.44 181 VAL A CA 1
ATOM 1533 C C . VAL A 1 181 ? 6.488 2.830 -13.602 1.00 92.44 181 VAL A C 1
ATOM 1535 O O . VAL A 1 181 ? 7.704 2.727 -13.755 1.00 92.44 181 VAL A O 1
ATOM 1538 N N . ILE A 1 182 ? 5.691 1.761 -13.538 1.00 93.94 182 ILE A N 1
ATOM 1539 C CA . ILE A 1 182 ? 6.185 0.385 -13.710 1.00 93.94 182 ILE A CA 1
ATOM 1540 C C . ILE A 1 182 ? 6.754 0.181 -15.116 1.00 93.94 182 ILE A C 1
ATOM 1542 O O . ILE A 1 182 ? 7.795 -0.465 -15.265 1.00 93.94 182 ILE A O 1
ATOM 1546 N N . ASP A 1 183 ? 6.101 0.744 -16.127 1.00 92.69 183 ASP A N 1
ATOM 1547 C CA . ASP A 1 183 ? 6.507 0.646 -17.527 1.00 92.69 183 ASP A CA 1
ATOM 1548 C C . ASP A 1 183 ? 7.851 1.336 -17.755 1.00 92.69 183 ASP A C 1
ATOM 1550 O O . ASP A 1 183 ? 8.781 0.685 -18.231 1.00 92.69 183 ASP A O 1
ATOM 1554 N N . ASP A 1 184 ? 7.992 2.576 -17.288 1.00 91.25 184 ASP A N 1
ATOM 1555 C CA . ASP A 1 184 ? 9.223 3.357 -17.408 1.00 91.25 184 ASP A CA 1
ATOM 1556 C C . ASP A 1 184 ? 10.388 2.688 -16.658 1.00 91.25 184 ASP A C 1
ATOM 1558 O O . ASP A 1 184 ? 11.507 2.628 -17.168 1.00 91.25 184 ASP A O 1
ATOM 1562 N N . ILE A 1 185 ? 10.150 2.135 -15.456 1.00 90.19 185 ILE A N 1
ATOM 1563 C CA . ILE A 1 185 ? 11.174 1.368 -14.716 1.00 90.19 185 ILE A CA 1
ATOM 1564 C C . ILE A 1 185 ? 11.591 0.125 -15.510 1.00 90.19 185 ILE A C 1
ATOM 1566 O O . ILE A 1 185 ? 12.777 -0.205 -15.562 1.00 90.19 185 ILE A O 1
ATOM 1570 N N . SER A 1 186 ? 10.623 -0.579 -16.098 1.00 90.94 186 SER A N 1
ATOM 1571 C CA . SER A 1 186 ? 10.871 -1.822 -16.831 1.00 90.94 186 SER A CA 1
ATOM 1572 C C . SER A 1 186 ? 11.637 -1.575 -18.129 1.00 90.94 186 SER A C 1
ATOM 1574 O O . SER A 1 186 ? 12.544 -2.334 -18.455 1.00 90.94 186 SER A O 1
ATOM 1576 N N . GLU A 1 187 ? 11.278 -0.527 -18.869 1.00 89.81 187 GLU A N 1
ATOM 1577 C CA . GLU A 1 187 ? 11.962 -0.104 -20.096 1.00 89.81 187 GLU A CA 1
ATOM 1578 C C . GLU A 1 187 ? 13.372 0.409 -19.809 1.00 89.81 187 GLU A C 1
ATOM 1580 O O . GLU A 1 187 ? 14.328 0.006 -20.480 1.00 89.81 187 GLU A O 1
ATOM 1585 N N . TRP A 1 188 ? 13.519 1.234 -18.765 1.00 88.50 188 TRP A N 1
ATOM 1586 C CA . TRP A 1 188 ? 14.832 1.665 -18.308 1.00 88.50 188 TRP A CA 1
ATOM 1587 C C . TRP A 1 188 ? 15.689 0.440 -17.989 1.00 88.50 188 TRP A C 1
ATOM 1589 O O . TRP A 1 188 ? 16.757 0.282 -18.563 1.00 88.50 188 TRP A O 1
ATOM 1599 N N . TRP A 1 189 ? 15.206 -0.493 -17.165 1.00 86.75 189 TRP A N 1
ATOM 1600 C CA . TRP A 1 189 ? 15.983 -1.683 -16.811 1.00 86.75 189 TRP A CA 1
ATOM 1601 C C . TRP A 1 189 ? 16.378 -2.536 -18.023 1.00 86.75 189 TRP A C 1
ATOM 1603 O O . TRP A 1 189 ? 17.534 -2.952 -18.110 1.00 86.75 189 TRP A O 1
ATOM 1613 N N . ASP A 1 190 ? 15.457 -2.789 -18.961 1.00 85.81 190 ASP A N 1
ATOM 1614 C CA . ASP A 1 190 ? 15.741 -3.589 -20.163 1.00 85.81 190 ASP A CA 1
ATOM 1615 C C . ASP A 1 190 ? 16.852 -2.955 -21.018 1.00 85.81 190 ASP A C 1
ATOM 1617 O O . ASP A 1 190 ? 17.709 -3.672 -21.537 1.00 85.81 190 ASP A O 1
ATOM 1621 N N . SER A 1 191 ? 16.920 -1.619 -21.051 1.00 84.62 191 SER A N 1
ATOM 1622 C CA . SER A 1 191 ? 17.956 -0.862 -21.770 1.00 84.62 191 SER A CA 1
ATOM 1623 C C . SER A 1 191 ? 19.362 -0.999 -21.169 1.00 84.62 191 SER A C 1
ATOM 1625 O O . SER A 1 191 ? 20.338 -0.859 -21.899 1.00 84.62 191 SER A O 1
ATOM 1627 N N . TYR A 1 192 ? 19.487 -1.312 -19.872 1.00 79.19 192 TYR A N 1
ATOM 1628 C CA . TYR A 1 192 ? 20.782 -1.466 -19.182 1.00 79.19 192 TYR A CA 1
ATOM 1629 C C . TYR A 1 192 ? 21.079 -2.912 -18.752 1.00 79.19 192 TYR A C 1
ATOM 1631 O O . TYR A 1 192 ? 22.052 -3.154 -18.039 1.00 79.19 192 TYR A O 1
ATOM 1639 N N . LEU A 1 193 ? 20.288 -3.903 -19.185 1.00 72.25 193 LEU A N 1
ATOM 1640 C CA . LEU A 1 193 ? 20.483 -5.319 -18.819 1.00 72.25 193 LEU A CA 1
ATOM 1641 C C . LEU A 1 193 ? 21.886 -5.852 -19.154 1.00 72.25 193 LEU A C 1
ATOM 1643 O O . LEU A 1 193 ? 22.382 -6.754 -18.477 1.00 72.25 193 LEU A O 1
ATOM 1647 N N . THR A 1 194 ? 22.506 -5.327 -20.210 1.00 69.19 194 THR A N 1
ATOM 1648 C CA . THR A 1 194 ? 23.846 -5.720 -20.672 1.00 69.19 194 THR A CA 1
ATOM 1649 C C . THR A 1 194 ? 24.954 -4.789 -20.192 1.00 69.19 194 THR A C 1
ATOM 1651 O O . THR A 1 194 ? 26.134 -5.116 -20.344 1.00 69.19 194 THR A O 1
ATOM 1654 N N . ASP A 1 195 ? 24.595 -3.662 -19.582 1.00 68.00 195 ASP A N 1
ATOM 1655 C CA . ASP A 1 195 ? 25.535 -2.626 -19.185 1.00 68.00 195 ASP A CA 1
ATOM 1656 C C . ASP A 1 195 ? 25.942 -2.840 -17.729 1.00 68.00 195 ASP A C 1
ATOM 1658 O O . ASP A 1 195 ? 25.187 -2.622 -16.782 1.00 68.00 195 ASP A O 1
ATOM 1662 N N . SER A 1 196 ? 27.184 -3.281 -17.526 1.00 58.81 196 SER A N 1
ATOM 1663 C CA . SER A 1 196 ? 27.760 -3.269 -16.184 1.00 58.81 196 SER A CA 1
ATOM 1664 C C . SER A 1 196 ? 27.937 -1.818 -15.735 1.00 58.81 196 SER A C 1
ATOM 1666 O O . SER A 1 196 ? 28.560 -1.046 -16.470 1.00 58.81 196 SER A O 1
ATOM 1668 N N . PRO A 1 197 ? 27.460 -1.429 -14.537 1.00 65.50 197 PRO A N 1
ATOM 1669 C CA . PRO A 1 197 ? 27.621 -0.063 -14.066 1.00 65.50 197 PRO A CA 1
ATOM 1670 C C . PRO A 1 197 ? 29.106 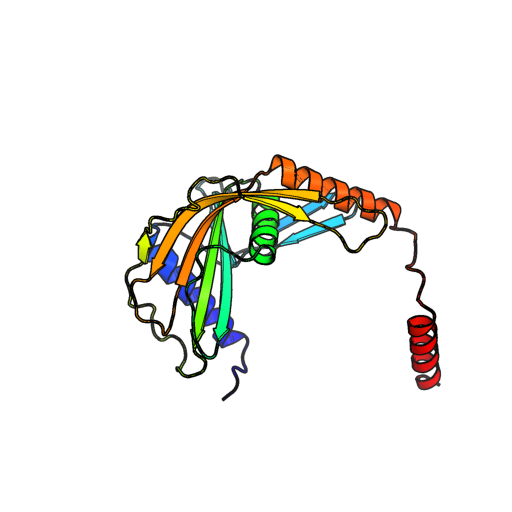0.298 -14.040 1.00 65.50 197 PRO A C 1
ATOM 1672 O O . PRO A 1 197 ? 29.935 -0.428 -13.476 1.00 65.50 197 PRO A O 1
ATOM 1675 N N . GLU A 1 198 ? 29.461 1.426 -14.656 1.00 69.06 198 GLU A N 1
ATOM 1676 C CA . GLU A 1 198 ? 30.833 1.906 -14.606 1.00 69.06 198 GLU A CA 1
ATOM 1677 C C . GLU A 1 198 ? 31.207 2.225 -13.158 1.00 69.06 198 GLU A C 1
ATOM 1679 O O . GLU A 1 198 ? 30.770 3.215 -12.574 1.00 69.06 198 GLU A O 1
ATOM 1684 N N . LEU A 1 199 ? 32.074 1.395 -12.576 1.00 71.31 199 LEU A N 1
ATOM 1685 C CA . LEU A 1 199 ? 32.601 1.659 -11.244 1.00 71.31 199 LEU A CA 1
ATOM 1686 C C . LEU A 1 199 ? 33.305 3.025 -11.236 1.00 71.31 199 LEU A C 1
ATOM 1688 O O . LEU A 1 199 ? 34.216 3.293 -12.038 1.00 71.31 199 LEU A O 1
ATOM 1692 N N . THR A 1 200 ? 32.949 3.868 -10.272 1.00 78.06 200 THR A N 1
ATOM 1693 C CA . THR A 1 200 ? 33.658 5.121 -10.012 1.00 78.06 200 THR A CA 1
ATOM 1694 C C . THR A 1 200 ? 35.125 4.834 -9.681 1.00 78.06 200 THR A C 1
ATOM 1696 O O . THR A 1 200 ? 35.502 3.746 -9.235 1.00 78.06 200 THR A O 1
ATOM 1699 N N . LYS A 1 201 ? 36.010 5.834 -9.817 1.00 76.44 201 LYS A N 1
ATOM 1700 C CA . LYS A 1 201 ? 37.428 5.689 -9.417 1.00 76.44 201 LYS A CA 1
ATOM 1701 C C . LYS A 1 201 ? 37.584 5.201 -7.966 1.00 76.44 201 LYS A C 1
ATOM 1703 O O . LYS A 1 201 ? 38.559 4.513 -7.657 1.00 76.44 201 LYS A O 1
ATOM 1708 N N . LYS A 1 202 ? 36.648 5.555 -7.078 1.00 81.00 202 LYS A N 1
ATOM 1709 C CA . LYS A 1 202 ? 36.641 5.138 -5.670 1.00 81.00 202 LYS A CA 1
ATOM 1710 C C . LYS A 1 202 ? 36.277 3.658 -5.528 1.00 81.00 202 LYS A C 1
ATOM 1712 O O . LYS A 1 202 ? 37.005 2.934 -4.852 1.00 81.00 202 LYS A O 1
ATOM 1717 N N . GLU A 1 203 ? 35.235 3.204 -6.214 1.00 80.31 203 GLU A N 1
ATOM 1718 C CA . GLU A 1 203 ? 34.800 1.801 -6.202 1.00 80.31 203 GLU A CA 1
ATOM 1719 C C . GLU A 1 203 ? 35.827 0.890 -6.882 1.00 80.31 203 GLU A C 1
ATOM 1721 O O . GLU A 1 203 ? 36.206 -0.133 -6.316 1.00 80.31 203 GLU A O 1
ATOM 1726 N N . LYS A 1 204 ? 36.413 1.321 -8.011 1.00 80.31 204 LYS A N 1
ATOM 1727 C CA . LYS A 1 204 ? 37.541 0.627 -8.667 1.00 80.31 204 LYS A CA 1
ATOM 1728 C C . LYS A 1 204 ? 38.721 0.432 -7.707 1.00 80.31 204 LYS A C 1
ATOM 1730 O O . LYS A 1 204 ? 39.330 -0.637 -7.661 1.00 80.31 204 LYS A O 1
ATOM 1735 N N . ARG A 1 205 ? 39.050 1.450 -6.899 1.00 80.75 205 ARG A N 1
ATOM 1736 C CA . ARG A 1 205 ? 40.111 1.368 -5.875 1.00 80.75 205 ARG A CA 1
ATOM 1737 C C . ARG A 1 205 ? 39.746 0.430 -4.721 1.00 80.75 205 ARG A C 1
ATOM 1739 O O . ARG A 1 205 ? 40.630 -0.268 -4.228 1.00 80.75 205 ARG A O 1
ATOM 1746 N N . GLN A 1 206 ? 38.487 0.413 -4.283 1.00 81.19 206 GLN A N 1
ATOM 1747 C CA . GLN A 1 206 ? 38.013 -0.481 -3.220 1.00 81.19 206 GLN A CA 1
ATOM 1748 C C . GLN A 1 206 ? 37.989 -1.943 -3.675 1.00 81.19 206 GLN A C 1
ATOM 1750 O O . GLN A 1 206 ? 38.550 -2.788 -2.978 1.00 81.19 206 GLN A O 1
ATOM 1755 N N . ALA A 1 207 ? 37.470 -2.227 -4.871 1.00 76.25 207 ALA A N 1
ATOM 1756 C CA . ALA A 1 207 ? 37.495 -3.561 -5.471 1.00 76.25 207 ALA A CA 1
ATOM 1757 C C . ALA A 1 207 ? 38.933 -4.093 -5.607 1.00 76.25 207 ALA A C 1
ATOM 1759 O O . ALA A 1 207 ? 39.237 -5.209 -5.187 1.00 76.25 207 ALA A O 1
ATOM 1760 N N . LYS A 1 208 ? 39.869 -3.251 -6.073 1.00 76.38 208 LYS A N 1
ATOM 1761 C CA . LYS A 1 208 ? 41.294 -3.609 -6.188 1.00 76.38 208 LYS A CA 1
ATOM 1762 C C . LYS A 1 208 ? 41.964 -3.883 -4.832 1.00 76.38 208 LYS A C 1
ATOM 1764 O O . LYS A 1 208 ? 42.860 -4.719 -4.754 1.00 76.38 208 LYS A O 1
ATOM 1769 N N . LYS A 1 209 ? 41.550 -3.194 -3.759 1.00 75.62 209 LYS A N 1
ATOM 1770 C CA . LYS A 1 209 ? 42.018 -3.470 -2.386 1.00 75.62 209 LYS A CA 1
ATOM 1771 C C . LYS A 1 209 ? 41.435 -4.768 -1.825 1.00 75.62 209 LYS A C 1
ATOM 1773 O O . LYS A 1 209 ? 42.156 -5.479 -1.135 1.00 75.62 209 LYS A O 1
ATOM 1778 N N . ALA A 1 210 ? 40.170 -5.069 -2.116 1.00 70.75 210 ALA A N 1
ATOM 1779 C CA . ALA A 1 210 ? 39.523 -6.309 -1.695 1.00 70.75 210 ALA A CA 1
ATOM 1780 C C . ALA A 1 210 ? 40.165 -7.535 -2.365 1.00 70.75 210 ALA A C 1
ATOM 1782 O O . ALA A 1 210 ? 40.486 -8.499 -1.682 1.00 70.75 210 ALA A O 1
ATOM 1783 N N . MET A 1 211 ? 40.469 -7.458 -3.666 1.00 65.00 211 MET A N 1
ATOM 1784 C CA . MET A 1 211 ? 41.143 -8.545 -4.394 1.00 65.00 211 MET A CA 1
ATOM 1785 C C . MET A 1 211 ? 42.582 -8.804 -3.920 1.00 65.00 211 MET A C 1
ATOM 1787 O O . MET A 1 211 ? 43.029 -9.944 -3.920 1.00 65.00 211 MET A O 1
ATOM 1791 N N . LYS A 1 212 ? 43.303 -7.772 -3.460 1.00 64.75 212 LYS A N 1
ATOM 1792 C CA . LYS A 1 212 ? 44.655 -7.912 -2.886 1.00 64.75 212 LYS A CA 1
ATOM 1793 C C . LYS A 1 212 ? 44.701 -8.546 -1.489 1.00 64.75 212 LYS A C 1
ATOM 1795 O O . LYS A 1 212 ? 45.793 -8.781 -1.005 1.00 64.75 212 LYS A O 1
ATOM 1800 N N . LYS A 1 213 ? 43.560 -8.750 -0.822 1.00 55.28 213 LYS A N 1
ATOM 1801 C CA . LYS A 1 213 ? 43.484 -9.435 0.483 1.00 55.28 213 LYS A CA 1
ATOM 1802 C C . LYS A 1 213 ? 43.195 -10.936 0.364 1.00 55.28 213 LYS A C 1
ATOM 1804 O O . LYS A 1 213 ? 43.137 -11.612 1.383 1.00 55.28 213 LYS A O 1
ATOM 1809 N N . ILE A 1 214 ? 42.939 -11.419 -0.851 1.00 53.66 214 ILE A N 1
ATOM 1810 C CA . ILE A 1 214 ? 42.583 -12.816 -1.142 1.00 53.66 214 ILE A CA 1
ATOM 1811 C C . ILE A 1 214 ? 43.829 -13.623 -1.579 1.00 53.66 214 ILE A C 1
ATOM 1813 O O . ILE A 1 214 ? 43.768 -14.842 -1.686 1.00 53.66 214 ILE A O 1
ATOM 1817 N N . TYR A 1 215 ? 44.969 -12.948 -1.753 1.00 42.19 215 TYR A N 1
ATOM 1818 C CA . TYR A 1 215 ? 46.303 -13.512 -1.974 1.00 42.19 215 TYR A CA 1
ATOM 1819 C C . TYR A 1 215 ? 47.267 -12.929 -0.942 1.00 42.19 215 TYR A C 1
ATOM 1821 O O . TYR A 1 215 ? 48.259 -13.614 -0.620 1.00 42.19 215 TYR A O 1
#

InterPro domains:
  IPR011604 PD-(D/E)XK endonuclease-like domain superfamily [G3DSA:3.90.320.10] (4-163)

Organism: NCBI:txid1494318

Foldseek 3Di:
DDPPDPVLVLVLLVQVQVQCCVAVVADWDQPDDWLWDDDLNDIQTARFNTFGADPVRATDETEHEAEAEDQWFDDDLDDDPVQVLNVLSVCLSSVHFKYKYKYKYAYPVDDRPPHLPFHKDWDDHPQAQPWDKDWQDDPPPPQDTQIWIKGFHTKIWGPDDRHITMIMTIMGTPSVSVVVVVVSVSVVCSVCVPPDPDQDPVRVVVVVVVVVVVD

Sequence (215 aa):
MGFNNSDDYRRTEEEIILYINKYLELDFTTEQKYLEFNKNKVWFRARPNAITIDQNQKITSVLSIKSQFLERALWRDHPYWSHVLQLSLYLFLAGIDQGYLCLCQLSYEKEAITEFKSQLEMEDSYLLNQNISYYLRPKLNDMQALPISYQITEVWKNNHKKDTPLTIWKIKINSQQFSTVIDDISEWWDSYLTDSPELTKKEKRQAKKAMKKIY

Nearest PDB structures (foldseek):
  8hmy-assembly1_A  TM=5.321E-01  e=1.076E-01  Homo sapiens
  8hmz-assembly1_A  TM=4.307E-01  e=2.382E-01  Homo sapiens
  7uxa-assembly1_C  TM=4.126E-01  e=4.388E-01  Homo sapiens
  8y1j-assembly1_A-2  TM=3.843E-01  e=2.861E-01  Pseudomonas aeruginosa PAO1
  8iss-assembly1_B  TM=4.505E-01  e=1.318E+00  Homo sapiens